Protein AF-A0A6J8AXS4-F1 (afdb_monomer_lite)

pLDDT: mean 81.3, std 21.72, range [30.16, 98.44]

Radius of gyration: 28.53 Å; chains: 1; bounding box: 89×70×52 Å

Sequence (349 aa):
MNTIVVETVKQLKNMARNAGLKRYSRMKEYQLLELIETKTEHTFERIPKPATKKEIMIEAKQQGLKGVSRLPKNQLLTKVSEKIKKNQESMIQVHEPIRSLKSVLTTWKITPDAEMDIQTFLEETMYDIDMKNAHPTLLSCYCHDNGIKCDGLDTYNENREKYMADWMTRNNETQDDVKAHFLAIINGRRVTLTPEDPEFYSGMRLIMNSIVNLRPDLYALAKKSKDNRGTDYNIDGTTVNYVMCSLENKALMIAFEYLTEQEIEVGSLVFDGLMIYKDNVSPERLSEILKGCSQKVKEVMGCNITITNKVMDEGYDLPLDALTQSVNVELLLRKGVYPYDYMDGFEKL

Organism: Mytilus coruscus (NCBI:txid42192)

Foldseek 3Di:
DPPPDPDDPVRLVVLCVVLVHPPCPPDDPVRSVVVNVVSVVVDDPDPPDPDDLVRLVVLCVVLVNPPCPPPDSVVSNVVSVVSVVVVVVVVVVVDDDDPDDPVVPPDDDDDPPDDAPPLVVCLVWKWWKFWVPQQLQLLVLVCVVVVQDQVLSVVCVVCVVVVLVVCCVVPVDDSVVSVVVLLVLLLPDDDDDDPPDGPNNVSSVSSLVVLCVVCVVLLVVLCVVQVLVVHPPRSSSSSSVVVSQVSLVVLAVQLVVQCVVVVWDWPADDRSITMTTCVVAPPVRVVVSQVSSQVSSCVPSVTRIGMDGDRSPPGDDDDVVVVVPDPPVVVVVVPPPDPPVPVVPVVSD

Secondary structure (DSSP, 8-state):
--------HHHHHHHHHHTT--S-TT--HHHHHHHHHHHHTT-----PPPPPHHHHHHHHHHTT--S-TTS-HHHHHHHHHHHHHHHHHHHHTTS------SSSTT-----TT----HHHHHHHHEEEEEEETHHHHHHHHHHHHTT---HHHHHHHHHHHHHHHHHHHHHT--HHHHHHHHHHHHTT------TTS-HHHHHHHHHHHHHHHH-HHHHHHHHHHHHHTT--TTHHHHHHHHHHHHHHHHHHHHHHHHHHHTTPPEEEEETTEEEEEGGG--HHHHHHHHHHHHHHHHHHHS--PEEEEEP--S-----GGGGGTT--HHHHHHT----GGG-TTGGG-

Structure (mmCIF, N/CA/C/O backbone):
data_AF-A0A6J8AXS4-F1
#
_entry.id   AF-A0A6J8AXS4-F1
#
loop_
_atom_site.group_PDB
_atom_site.id
_atom_site.type_symbol
_atom_site.label_atom_id
_atom_site.label_alt_id
_atom_site.label_comp_id
_atom_site.label_asym_id
_atom_site.label_entity_id
_atom_site.label_seq_id
_atom_site.pdbx_PDB_ins_code
_atom_site.Cartn_x
_atom_site.Cartn_y
_atom_site.Cartn_z
_atom_site.occupancy
_atom_site.B_iso_or_equiv
_atom_site.auth_seq_id
_atom_site.auth_comp_id
_atom_site.auth_asym_id
_atom_site.auth_atom_id
_atom_site.pdbx_PDB_model_num
ATOM 1 N N . MET A 1 1 ? -15.044 -28.183 4.401 1.00 34.25 1 MET A N 1
ATOM 2 C CA . MET A 1 1 ? -15.137 -28.336 2.933 1.00 34.25 1 MET A CA 1
ATOM 3 C C . MET A 1 1 ? -16.609 -28.313 2.564 1.00 34.25 1 MET A C 1
ATOM 5 O O . MET A 1 1 ? -17.305 -29.266 2.890 1.00 34.25 1 MET A O 1
ATOM 9 N N . ASN A 1 2 ? -17.101 -27.211 1.992 1.00 34.28 2 ASN A N 1
ATOM 10 C CA . ASN A 1 2 ? -18.468 -27.162 1.475 1.00 34.28 2 ASN A CA 1
ATOM 11 C C . ASN A 1 2 ? -18.542 -28.062 0.243 1.00 34.28 2 ASN A C 1
ATOM 13 O O . ASN A 1 2 ? -17.809 -27.865 -0.724 1.00 34.28 2 ASN A O 1
ATOM 17 N N . THR A 1 3 ? -19.387 -29.082 0.313 1.00 30.16 3 THR A N 1
ATOM 18 C CA . THR A 1 3 ? -19.657 -30.002 -0.786 1.00 30.16 3 THR A CA 1
ATOM 19 C C . THR A 1 3 ? -20.237 -29.205 -1.952 1.00 30.16 3 THR A C 1
ATOM 21 O O . THR A 1 3 ? -21.331 -28.655 -1.836 1.00 30.16 3 THR A O 1
ATOM 24 N N . ILE A 1 4 ? -19.502 -29.118 -3.062 1.00 37.47 4 ILE A N 1
ATOM 25 C CA . ILE A 1 4 ? -19.991 -28.502 -4.297 1.00 37.47 4 ILE A CA 1
ATOM 26 C C . ILE A 1 4 ? -21.120 -29.395 -4.813 1.00 37.47 4 ILE A C 1
ATOM 28 O O . ILE A 1 4 ? -20.887 -30.499 -5.307 1.00 37.47 4 ILE A O 1
ATOM 32 N N . VAL A 1 5 ? -22.360 -28.948 -4.635 1.00 62.38 5 VAL A N 1
ATOM 33 C CA . VAL A 1 5 ? -23.518 -29.600 -5.241 1.00 62.38 5 VAL A CA 1
ATOM 34 C C . VAL A 1 5 ? -23.442 -29.298 -6.732 1.00 62.38 5 VAL A C 1
ATOM 36 O O . VAL A 1 5 ? -23.620 -28.156 -7.139 1.00 62.38 5 VAL A O 1
ATOM 39 N N . VAL A 1 6 ? -23.134 -30.310 -7.544 1.00 61.03 6 VAL A N 1
ATOM 40 C CA . VAL A 1 6 ? -23.123 -30.169 -9.004 1.00 61.03 6 VAL A CA 1
ATOM 41 C C . VAL A 1 6 ? -24.554 -29.898 -9.464 1.00 61.03 6 VAL A C 1
ATOM 43 O O . VAL A 1 6 ? -25.430 -30.762 -9.368 1.00 61.03 6 VAL A O 1
ATOM 46 N N . GLU A 1 7 ? -24.810 -28.679 -9.924 1.00 84.31 7 GLU A N 1
ATOM 47 C CA . GLU A 1 7 ? -26.115 -28.281 -10.432 1.00 84.31 7 GLU A CA 1
ATOM 48 C C . GLU A 1 7 ? -26.320 -28.836 -11.843 1.00 84.31 7 GLU A C 1
ATOM 50 O O . GLU A 1 7 ? -25.511 -28.654 -12.747 1.00 84.31 7 GLU A O 1
ATOM 55 N N . THR A 1 8 ? -27.447 -29.504 -12.072 1.00 93.31 8 THR A N 1
ATOM 56 C CA . THR A 1 8 ? -27.805 -29.983 -13.410 1.00 93.31 8 THR A CA 1
ATOM 57 C C . THR A 1 8 ? -28.030 -28.809 -14.370 1.00 93.31 8 THR A C 1
ATOM 59 O O . THR A 1 8 ? -28.550 -27.759 -13.990 1.00 93.31 8 THR A O 1
ATOM 62 N N . VAL A 1 9 ? -27.801 -29.018 -15.672 1.00 90.62 9 VAL A N 1
ATOM 63 C CA . VAL A 1 9 ? -28.105 -28.030 -16.734 1.00 90.62 9 VAL A CA 1
ATOM 64 C C . VAL A 1 9 ? -29.536 -27.469 -16.641 1.00 90.62 9 VAL A C 1
ATOM 66 O O . VAL A 1 9 ? -29.796 -26.320 -17.001 1.00 90.62 9 VAL A O 1
ATOM 69 N N . LYS A 1 10 ? -30.495 -28.261 -16.144 1.00 94.25 10 LYS A N 1
ATOM 70 C CA . LYS A 1 10 ? -31.879 -27.818 -15.921 1.00 94.25 10 LYS A CA 1
ATOM 71 C C . LYS A 1 10 ? -31.984 -26.791 -14.785 1.00 94.25 10 LYS A C 1
ATOM 73 O O . LYS A 1 10 ? -32.738 -25.829 -14.927 1.00 94.25 10 LYS A O 1
ATOM 78 N N . GLN A 1 11 ? -31.249 -26.986 -13.690 1.00 93.62 11 GLN A N 1
ATOM 79 C CA . GLN A 1 11 ? -31.186 -26.045 -12.566 1.00 93.62 11 GLN A CA 1
ATOM 80 C C . GLN A 1 11 ? -30.531 -24.732 -12.998 1.00 93.62 11 GLN A C 1
ATOM 82 O O . GLN A 1 11 ? -31.143 -23.678 -12.829 1.00 93.62 11 GLN A O 1
ATOM 87 N N . LEU A 1 12 ? -29.405 -24.805 -13.709 1.00 93.38 12 LEU A N 1
ATOM 88 C CA . LEU A 1 12 ? -28.719 -23.627 -14.245 1.00 93.38 12 LEU A CA 1
ATOM 89 C C . LEU A 1 12 ? -29.608 -22.815 -15.200 1.00 93.38 12 LEU A C 1
ATOM 91 O O . LEU A 1 12 ? -29.716 -21.595 -15.091 1.00 93.38 12 LEU A O 1
ATOM 95 N N . LYS A 1 13 ? -30.360 -23.470 -16.096 1.00 94.56 13 LYS A N 1
ATOM 96 C CA . LYS A 1 13 ? -31.322 -22.768 -16.971 1.00 94.56 13 LYS A CA 1
ATOM 97 C C . LYS A 1 13 ? -32.463 -22.102 -16.195 1.00 94.56 13 LYS A C 1
ATOM 99 O O . LYS A 1 13 ? -32.938 -21.045 -16.613 1.00 94.56 13 LYS A O 1
ATOM 104 N N . ASN A 1 14 ? -32.911 -22.691 -15.085 1.00 92.50 14 ASN A N 1
ATOM 105 C CA . ASN A 1 14 ? -33.911 -22.071 -14.213 1.00 92.50 14 ASN A CA 1
ATOM 106 C C . ASN A 1 14 ? -33.339 -20.856 -13.475 1.00 92.50 14 ASN A C 1
ATOM 108 O O . ASN A 1 14 ? -34.017 -19.835 -13.390 1.00 92.50 14 ASN A O 1
ATOM 112 N N . MET A 1 15 ? -32.095 -20.929 -13.002 1.00 91.50 15 MET A N 1
ATOM 113 C CA . MET A 1 15 ? -31.406 -19.793 -12.385 1.00 91.50 15 MET A CA 1
ATOM 114 C C . MET A 1 15 ? -31.229 -18.650 -13.383 1.00 91.50 15 MET A C 1
ATOM 116 O O . MET A 1 15 ? -31.638 -17.526 -13.099 1.00 91.50 15 MET A O 1
ATOM 120 N N . ALA A 1 16 ? -30.774 -18.950 -14.603 1.00 91.00 16 ALA A N 1
ATOM 121 C CA . ALA A 1 16 ? -30.667 -17.967 -15.675 1.00 91.00 16 ALA A CA 1
ATOM 122 C C . ALA A 1 16 ? -32.021 -17.323 -16.027 1.00 91.00 16 ALA A C 1
ATOM 124 O O . ALA A 1 16 ? -32.109 -16.113 -16.250 1.00 91.00 16 ALA A O 1
ATOM 125 N N . ARG A 1 17 ? -33.108 -18.110 -16.031 1.00 93.94 17 ARG A N 1
ATOM 126 C CA . ARG A 1 17 ? -34.475 -17.594 -16.204 1.00 93.94 17 ARG A CA 1
ATOM 127 C C . ARG A 1 17 ? -34.872 -16.637 -15.082 1.00 93.94 17 ARG A C 1
ATOM 129 O O . ARG A 1 17 ? -35.397 -15.564 -15.371 1.00 93.94 17 ARG A O 1
ATOM 136 N N . ASN A 1 18 ? -34.635 -17.022 -13.831 1.00 87.44 18 ASN A N 1
ATOM 137 C CA . ASN A 1 18 ? -34.993 -16.233 -12.653 1.00 87.44 18 ASN A CA 1
ATOM 138 C C . ASN A 1 18 ? -34.177 -14.934 -12.563 1.00 87.44 18 ASN A C 1
ATOM 140 O O . ASN A 1 18 ? -34.707 -13.913 -12.131 1.00 87.44 18 ASN A O 1
ATOM 144 N N . ALA A 1 19 ? -32.936 -14.950 -13.054 1.00 85.81 19 ALA A N 1
ATOM 145 C CA . ALA A 1 19 ? -32.074 -13.778 -13.205 1.00 85.81 19 ALA A CA 1
ATOM 146 C C . ALA A 1 19 ? -32.431 -12.893 -14.424 1.00 85.81 19 ALA A C 1
ATOM 148 O O . ALA A 1 19 ? -31.749 -11.908 -14.709 1.00 85.81 19 ALA A O 1
ATOM 149 N N . GLY A 1 20 ? -33.490 -13.223 -15.177 1.00 90.38 20 GLY A N 1
ATOM 150 C CA . GLY A 1 20 ? -33.945 -12.432 -16.324 1.00 90.38 20 GLY A CA 1
ATOM 151 C C . GLY A 1 20 ? -32.997 -12.464 -17.528 1.00 90.38 20 GLY A C 1
ATOM 152 O O . GLY A 1 20 ? -33.053 -11.576 -18.383 1.00 90.38 20 GLY A O 1
ATOM 153 N N . LEU A 1 21 ? -32.120 -13.468 -17.613 1.00 88.25 21 LEU A N 1
ATOM 154 C CA . LEU A 1 21 ? -31.193 -13.628 -18.730 1.00 88.25 21 LEU A CA 1
ATOM 155 C C . LEU A 1 21 ? -31.957 -14.003 -20.009 1.00 88.25 21 LEU A C 1
ATOM 157 O O . LEU A 1 21 ? -33.081 -14.503 -19.975 1.00 88.25 21 LEU A O 1
ATOM 161 N N . LYS A 1 22 ? -31.369 -13.744 -21.177 1.00 92.50 22 LYS A N 1
ATOM 162 C CA . LYS A 1 22 ? -31.936 -14.117 -22.486 1.00 92.50 22 LYS A CA 1
ATOM 163 C C . LYS A 1 22 ? -30.906 -14.934 -23.264 1.00 92.50 22 LYS A C 1
ATOM 165 O O . LYS A 1 22 ? -29.723 -14.884 -22.963 1.00 92.50 22 LYS A O 1
ATOM 170 N N . ARG A 1 23 ? -31.359 -15.682 -24.278 1.00 92.25 23 ARG A N 1
ATOM 171 C CA . ARG A 1 23 ? -30.510 -16.470 -25.204 1.00 92.25 23 ARG A CA 1
ATOM 172 C C . ARG A 1 23 ? -29.701 -17.628 -24.576 1.00 92.25 23 ARG A C 1
ATOM 174 O O . ARG A 1 23 ? -28.828 -18.174 -25.235 1.00 92.25 23 ARG A O 1
ATOM 181 N N . TYR A 1 24 ? -30.058 -18.093 -23.377 1.00 93.12 24 TYR A N 1
ATOM 182 C CA . TYR A 1 24 ? -29.369 -19.194 -22.679 1.00 93.12 24 TYR A CA 1
ATOM 183 C C . TYR A 1 24 ? -29.874 -20.611 -23.033 1.00 93.12 24 TYR A C 1
ATOM 185 O O . TYR A 1 24 ? -29.356 -21.617 -22.551 1.00 93.12 24 TYR A O 1
ATOM 193 N N . SER A 1 25 ? -30.909 -20.740 -23.871 1.00 92.38 25 SER A N 1
ATOM 194 C CA . SER A 1 25 ? -31.591 -22.025 -24.115 1.00 92.38 25 SER A CA 1
ATOM 195 C C . SER A 1 25 ? -30.705 -23.090 -24.774 1.00 92.38 25 SER A C 1
ATOM 197 O O . SER A 1 25 ? -30.908 -24.281 -24.519 1.00 92.38 25 SER A O 1
ATOM 199 N N . ARG A 1 26 ? -29.719 -22.664 -25.576 1.00 93.94 26 ARG A N 1
ATOM 200 C CA . ARG A 1 26 ? -28.771 -23.522 -26.313 1.00 93.94 26 ARG A CA 1
ATOM 201 C C . ARG A 1 26 ? -27.372 -23.593 -25.686 1.00 93.94 26 ARG A C 1
ATOM 203 O O . ARG A 1 26 ? -26.501 -24.237 -26.259 1.00 93.94 26 ARG A O 1
ATOM 210 N N . MET A 1 27 ? -27.154 -22.935 -24.549 1.00 93.69 27 MET A N 1
ATOM 211 C CA . MET A 1 27 ? -25.846 -22.900 -23.894 1.00 93.69 27 MET A CA 1
ATOM 212 C C . MET A 1 27 ? -25.525 -24.231 -23.208 1.00 93.69 27 MET A C 1
ATOM 214 O O . MET A 1 27 ? -26.423 -24.912 -22.695 1.00 93.69 27 MET A O 1
ATOM 218 N N . LYS A 1 28 ? -24.238 -24.592 -23.235 1.00 92.81 28 LYS A N 1
ATOM 219 C CA . LYS A 1 28 ? -23.667 -25.715 -22.480 1.00 92.81 28 LYS A CA 1
ATOM 220 C C . LYS A 1 28 ? -23.527 -25.334 -20.999 1.00 92.81 28 LYS A C 1
ATOM 222 O O . LYS A 1 28 ? -23.626 -24.164 -20.651 1.00 92.81 28 LYS A O 1
ATOM 227 N N . GLU A 1 29 ? -23.302 -26.324 -20.140 1.00 94.00 29 GLU A N 1
ATOM 228 C CA . GLU A 1 29 ? -23.241 -26.163 -18.678 1.00 94.00 29 GLU A CA 1
ATOM 229 C C . GLU A 1 29 ? -22.264 -25.070 -18.222 1.00 94.00 29 GLU A C 1
ATOM 231 O O . GLU A 1 29 ? -22.679 -24.122 -17.565 1.00 94.00 29 GLU A O 1
ATOM 236 N N . TYR A 1 30 ? -21.006 -25.134 -18.670 1.00 90.44 30 TYR A N 1
ATOM 237 C CA . TYR A 1 30 ? -19.982 -24.150 -18.300 1.00 90.44 30 TYR A CA 1
ATOM 238 C C . TYR A 1 30 ? -20.332 -22.721 -18.749 1.00 90.44 30 TYR A C 1
ATOM 240 O O . TYR A 1 30 ? -20.086 -21.768 -18.025 1.00 90.44 30 TYR A O 1
ATOM 248 N N . GLN A 1 31 ? -20.982 -22.572 -19.909 1.00 92.38 31 GLN A N 1
ATOM 249 C CA . GLN A 1 31 ? -21.414 -21.267 -20.425 1.00 92.38 31 GLN A CA 1
ATOM 250 C C . GLN A 1 31 ? -22.576 -20.691 -19.611 1.00 92.38 31 GLN A C 1
ATOM 252 O O . GLN A 1 31 ? -22.748 -19.480 -19.552 1.00 92.38 31 GLN A O 1
ATOM 257 N N . LEU A 1 32 ? -23.414 -21.554 -19.026 1.00 92.19 32 LEU A N 1
ATOM 258 C CA . LEU A 1 32 ? -24.488 -21.127 -18.132 1.00 92.19 32 LEU A CA 1
ATOM 259 C C . LEU A 1 32 ? -23.932 -20.669 -16.786 1.00 92.19 32 LEU A C 1
ATOM 261 O O . LEU A 1 32 ? -24.409 -19.658 -16.287 1.00 92.19 32 LEU A O 1
ATOM 265 N N . LEU A 1 33 ? -22.949 -21.386 -16.234 1.00 90.38 33 LEU A N 1
ATOM 266 C CA . LEU A 1 33 ? -22.265 -21.004 -14.995 1.00 90.38 33 LEU A CA 1
ATOM 267 C C . LEU A 1 33 ? -21.588 -19.642 -15.147 1.00 90.38 33 LEU A C 1
ATOM 269 O O . LEU A 1 33 ? -21.937 -18.716 -14.425 1.00 90.38 33 LEU A O 1
ATOM 273 N N . GLU A 1 34 ? -20.764 -19.483 -16.183 1.00 91.06 34 GLU A N 1
ATOM 274 C CA . GLU A 1 34 ? -20.073 -18.226 -16.483 1.00 91.06 34 GLU A CA 1
ATOM 275 C C . GLU A 1 34 ? -21.059 -17.063 -16.683 1.00 91.06 34 GLU A C 1
ATOM 277 O O . GLU A 1 34 ? -20.869 -15.975 -16.143 1.00 91.06 34 GLU A O 1
ATOM 282 N N . LEU A 1 35 ? -22.162 -17.289 -17.411 1.00 89.75 35 LEU A N 1
ATOM 283 C CA . LEU A 1 35 ? -23.193 -16.271 -17.636 1.00 89.75 35 LEU A CA 1
ATOM 284 C C . LEU A 1 35 ? -23.954 -15.898 -16.352 1.00 89.75 35 LEU A C 1
ATOM 286 O O . LEU A 1 35 ? -24.422 -14.767 -16.230 1.00 89.75 35 LEU A O 1
ATOM 290 N N . ILE A 1 36 ? -24.149 -16.846 -15.433 1.00 89.94 36 ILE A N 1
ATOM 291 C CA . ILE A 1 36 ? -24.808 -16.592 -14.149 1.00 89.94 36 ILE A CA 1
ATOM 292 C C . ILE A 1 36 ? -23.857 -15.817 -13.238 1.00 89.94 36 ILE A C 1
ATOM 294 O O . ILE A 1 36 ? -24.262 -14.761 -12.758 1.00 89.94 36 ILE A O 1
ATOM 298 N N . GLU A 1 37 ? -22.613 -16.280 -13.087 1.00 86.19 37 GLU A N 1
ATOM 299 C CA . GLU A 1 37 ? -21.567 -15.686 -12.240 1.00 86.19 37 GLU A CA 1
ATOM 300 C C . GLU A 1 37 ? -21.288 -14.226 -12.624 1.00 86.19 37 GLU A C 1
ATOM 302 O O . GLU A 1 37 ? -21.463 -13.323 -11.801 1.00 86.19 37 GLU A O 1
ATOM 307 N N . THR A 1 38 ? -21.016 -13.969 -13.909 1.00 82.44 38 THR A N 1
ATOM 308 C CA . THR A 1 38 ? -20.734 -12.615 -14.430 1.00 82.44 38 THR A CA 1
ATOM 309 C C . THR A 1 38 ? -21.892 -11.631 -14.256 1.00 82.44 38 THR A C 1
ATOM 311 O O . THR A 1 38 ? -21.688 -10.422 -14.162 1.00 82.44 38 THR A O 1
ATOM 314 N N . LYS A 1 39 ? -23.138 -12.113 -14.206 1.00 74.31 39 LYS A N 1
ATOM 315 C CA . LYS A 1 39 ? -24.315 -11.264 -13.972 1.00 74.31 39 LYS A CA 1
ATOM 316 C C . LYS A 1 39 ? -24.615 -11.075 -12.492 1.00 74.31 39 LYS A C 1
ATOM 318 O O . LYS A 1 39 ? -25.093 -10.001 -12.122 1.00 74.31 39 LYS A O 1
ATOM 323 N N . THR A 1 40 ? -24.360 -12.082 -11.659 1.00 64.75 40 THR A N 1
ATOM 324 C CA . THR A 1 40 ? -24.514 -11.971 -10.204 1.00 64.75 40 THR A CA 1
ATOM 325 C C . THR A 1 40 ? -23.503 -11.009 -9.588 1.00 64.75 40 THR A C 1
ATOM 327 O O . THR A 1 40 ? -23.869 -10.299 -8.659 1.00 64.75 40 THR A O 1
ATOM 330 N N . GLU A 1 41 ? -22.303 -10.883 -10.161 1.00 52.97 41 GLU A N 1
ATOM 331 C CA . GLU A 1 41 ? -21.293 -9.900 -9.732 1.00 52.97 41 GLU A CA 1
ATOM 332 C C . GLU A 1 41 ? -21.614 -8.455 -10.157 1.00 52.97 41 GLU A C 1
ATOM 334 O O . GLU A 1 41 ? -21.036 -7.507 -9.632 1.00 52.97 41 GLU A O 1
ATOM 339 N N . HIS A 1 42 ? -22.559 -8.251 -11.082 1.00 48.53 42 HIS A N 1
ATOM 340 C CA . HIS A 1 42 ? -22.902 -6.927 -11.626 1.00 48.53 42 HIS A CA 1
ATOM 341 C C . HIS A 1 42 ? -24.357 -6.500 -11.390 1.00 48.53 42 HIS A C 1
ATOM 343 O O . HIS A 1 42 ? -24.817 -5.524 -11.980 1.00 48.53 42 HIS A O 1
ATOM 349 N N . THR A 1 43 ? -25.114 -7.184 -10.523 1.00 38.84 43 THR A N 1
ATOM 350 C CA . THR A 1 43 ? -26.464 -6.723 -10.153 1.00 38.84 43 THR A CA 1
ATOM 351 C C . THR A 1 43 ? -26.849 -7.028 -8.706 1.00 38.84 43 THR A C 1
ATOM 353 O O . THR A 1 43 ? -27.441 -8.065 -8.426 1.00 38.84 43 THR A O 1
ATOM 356 N N . PHE A 1 44 ? -26.662 -6.052 -7.811 1.00 36.72 44 PHE A N 1
ATOM 357 C CA . PHE A 1 44 ? -27.545 -5.872 -6.651 1.00 36.72 44 PHE A CA 1
ATOM 358 C C . PHE A 1 44 ? -27.785 -4.402 -6.262 1.00 36.72 44 PHE A C 1
ATOM 360 O O . PHE A 1 44 ? -27.949 -4.089 -5.094 1.00 36.72 44 PHE A O 1
ATOM 367 N N . GLU A 1 45 ? -28.004 -3.521 -7.238 1.00 36.72 45 GLU A N 1
ATOM 368 C CA . GLU A 1 45 ? -29.029 -2.488 -7.054 1.00 36.72 45 GLU A CA 1
ATOM 369 C C . GLU A 1 45 ? -30.290 -2.938 -7.783 1.00 36.72 45 GLU A C 1
ATOM 371 O O . GLU A 1 45 ? -30.501 -2.736 -8.981 1.00 36.72 45 GLU A O 1
ATOM 376 N N . ARG A 1 46 ? -31.157 -3.638 -7.046 1.00 37.53 46 ARG A N 1
ATOM 377 C CA . ARG A 1 46 ? -32.535 -3.805 -7.496 1.00 37.53 46 ARG A CA 1
ATOM 378 C C . ARG A 1 46 ? -33.148 -2.414 -7.513 1.00 37.53 46 ARG A C 1
ATOM 380 O O . ARG A 1 46 ? -33.413 -1.882 -6.441 1.00 37.53 46 ARG A O 1
ATOM 387 N N . ILE A 1 47 ? -33.468 -1.886 -8.696 1.00 37.66 47 ILE A N 1
ATOM 388 C CA . ILE A 1 47 ? -34.461 -0.812 -8.815 1.00 37.66 47 ILE A CA 1
ATOM 389 C C . ILE A 1 47 ? -35.679 -1.290 -8.010 1.00 37.66 47 ILE A C 1
ATOM 391 O O . ILE A 1 47 ? -36.261 -2.329 -8.367 1.00 37.66 47 ILE A O 1
ATOM 395 N N . PRO A 1 48 ? -36.025 -0.637 -6.884 1.00 45.47 48 PRO A N 1
ATOM 396 C CA . PRO A 1 48 ? -37.065 -1.140 -6.011 1.00 45.47 48 PRO A CA 1
ATOM 397 C C . PRO A 1 48 ? -38.349 -1.221 -6.824 1.00 45.47 48 PRO A C 1
ATOM 399 O O . PRO A 1 48 ? -38.777 -0.252 -7.458 1.00 45.47 48 PRO A O 1
ATOM 402 N N . LYS A 1 49 ? -38.948 -2.416 -6.862 1.00 62.09 49 LYS A N 1
ATOM 403 C CA . LYS A 1 49 ? -40.228 -2.596 -7.544 1.00 62.09 49 LYS A CA 1
ATOM 404 C C . LYS A 1 49 ? -41.210 -1.589 -6.938 1.00 62.09 49 LYS A C 1
ATOM 406 O O . LYS A 1 49 ? -41.304 -1.521 -5.712 1.00 62.09 49 LYS A O 1
ATOM 411 N N . PRO A 1 50 ? -41.944 -0.818 -7.756 1.00 71.56 50 PRO A N 1
ATOM 412 C CA . PRO A 1 50 ? -42.847 0.197 -7.237 1.00 71.56 50 PRO A CA 1
ATOM 413 C C . PRO A 1 50 ? -43.875 -0.458 -6.314 1.00 71.56 50 PRO A C 1
ATOM 415 O O . PRO A 1 50 ? -44.625 -1.336 -6.753 1.00 71.56 50 PRO A O 1
ATOM 418 N N . ALA A 1 51 ? -43.912 -0.012 -5.054 1.00 82.94 51 ALA A N 1
ATOM 419 C CA . ALA A 1 51 ? -44.726 -0.599 -3.993 1.00 82.94 51 ALA A CA 1
ATOM 420 C C . ALA A 1 51 ? -46.168 -0.840 -4.454 1.00 82.94 51 ALA A C 1
ATOM 422 O O . ALA A 1 51 ? -46.792 -0.002 -5.113 1.00 82.94 51 ALA A O 1
ATOM 423 N N . THR A 1 52 ? -46.718 -2.005 -4.147 1.00 91.25 52 THR A N 1
ATOM 424 C CA . THR A 1 52 ? -48.099 -2.369 -4.452 1.00 91.25 52 THR A CA 1
ATOM 425 C C . THR A 1 52 ? -49.072 -1.550 -3.602 1.00 91.25 52 THR A C 1
ATOM 427 O O . THR A 1 52 ? -48.753 -1.085 -2.510 1.00 91.25 52 THR A O 1
ATOM 430 N N . LYS A 1 53 ? -50.321 -1.394 -4.065 1.00 91.12 53 LYS A N 1
ATOM 431 C CA . LYS A 1 53 ? -51.358 -0.682 -3.291 1.00 91.12 53 LYS A CA 1
ATOM 432 C C . LYS A 1 53 ? -51.573 -1.305 -1.900 1.00 91.12 53 LYS A C 1
ATOM 434 O O . LYS A 1 53 ? -51.898 -0.588 -0.962 1.00 91.12 53 LYS A O 1
ATOM 439 N N . LYS A 1 54 ? -51.381 -2.623 -1.763 1.00 92.12 54 LYS A N 1
ATOM 440 C CA . LYS A 1 54 ? -51.510 -3.346 -0.491 1.00 92.12 54 LYS A CA 1
ATOM 441 C C . LYS A 1 54 ? -50.408 -2.957 0.497 1.00 92.12 54 LYS A C 1
ATOM 443 O O . LYS A 1 54 ? -50.727 -2.693 1.649 1.00 92.12 54 LYS A O 1
ATOM 448 N N . GLU A 1 55 ? -49.162 -2.865 0.042 1.00 91.31 55 GLU A N 1
ATOM 449 C CA . GLU A 1 55 ? -48.022 -2.437 0.867 1.00 91.31 55 GLU A CA 1
ATOM 450 C C . GLU A 1 55 ? -48.192 -0.987 1.333 1.00 91.31 55 GLU A C 1
ATOM 452 O O . GLU A 1 55 ? -48.087 -0.706 2.522 1.00 91.31 55 GLU A O 1
ATOM 457 N N . ILE A 1 56 ? -48.607 -0.090 0.433 1.00 92.88 56 ILE A N 1
ATOM 458 C CA . ILE A 1 56 ? -48.862 1.317 0.780 1.00 92.88 56 ILE A CA 1
ATOM 459 C C . ILE A 1 56 ? -50.022 1.437 1.792 1.00 92.88 56 ILE A C 1
ATOM 461 O O . ILE A 1 56 ? -50.003 2.303 2.660 1.00 92.88 56 ILE A O 1
ATOM 465 N N . MET A 1 57 ? -51.037 0.563 1.728 1.00 92.50 57 MET A N 1
ATOM 466 C CA . MET A 1 57 ? -52.117 0.539 2.730 1.00 92.50 57 MET A CA 1
ATOM 467 C C . MET A 1 57 ? -51.654 0.053 4.108 1.00 92.50 57 MET A C 1
ATOM 469 O O . MET A 1 57 ? -52.194 0.517 5.113 1.00 92.50 57 MET A O 1
ATOM 473 N N . ILE A 1 58 ? -50.704 -0.886 4.164 1.00 92.81 58 ILE A N 1
ATOM 474 C CA . ILE A 1 58 ? -50.122 -1.361 5.427 1.00 92.81 58 ILE A CA 1
ATOM 475 C C . ILE A 1 58 ? -49.360 -0.213 6.089 1.00 92.81 58 ILE A C 1
ATOM 477 O O . ILE A 1 58 ? -49.650 0.109 7.241 1.00 92.81 58 ILE A O 1
ATOM 481 N N . GLU A 1 59 ? -48.510 0.469 5.322 1.00 93.12 59 GLU A N 1
ATOM 482 C CA . GLU A 1 59 ? -47.773 1.650 5.780 1.00 93.12 59 GLU A CA 1
ATOM 483 C C . GLU A 1 59 ? -48.734 2.758 6.236 1.00 93.12 59 GLU A C 1
ATOM 485 O O . GLU A 1 59 ? -48.618 3.297 7.333 1.00 93.12 59 GLU A O 1
ATOM 490 N N . ALA A 1 60 ? -49.787 3.040 5.460 1.00 94.31 60 ALA A N 1
ATOM 491 C CA . ALA A 1 60 ? -50.787 4.034 5.841 1.00 94.31 60 ALA A CA 1
ATOM 492 C C . ALA A 1 60 ? -51.457 3.720 7.190 1.00 94.31 60 ALA A C 1
ATOM 494 O O . ALA A 1 60 ? -51.729 4.631 7.976 1.00 94.31 60 ALA A O 1
ATOM 495 N N . LYS A 1 61 ? -51.711 2.436 7.478 1.00 93.44 61 LYS A N 1
ATOM 496 C CA . LYS A 1 61 ? -52.276 1.996 8.759 1.00 93.44 61 LYS A CA 1
ATOM 497 C C . LYS A 1 61 ? -51.269 2.158 9.901 1.00 93.44 61 LYS A C 1
ATOM 499 O O . LYS A 1 61 ? -51.677 2.585 10.979 1.00 93.44 61 LYS A O 1
ATOM 504 N N . GLN A 1 62 ? -49.990 1.863 9.665 1.00 92.38 62 GLN A N 1
ATOM 505 C CA . GLN A 1 62 ? -48.905 2.072 10.634 1.00 92.38 62 GLN A CA 1
ATOM 506 C C . GLN A 1 62 ? -48.733 3.559 10.976 1.00 92.38 62 GLN A C 1
ATOM 508 O O . GLN A 1 62 ? -48.608 3.904 12.145 1.00 92.38 62 GLN A O 1
ATOM 513 N N . GLN A 1 63 ? -48.881 4.449 9.990 1.00 91.62 63 GLN A N 1
ATOM 514 C CA . GLN A 1 63 ? -48.863 5.908 10.178 1.00 91.62 63 GLN A CA 1
ATOM 515 C C . GLN A 1 63 ? -50.181 6.485 10.752 1.00 91.62 63 GLN A C 1
ATOM 517 O O . GLN A 1 63 ? -50.354 7.707 10.845 1.00 91.62 63 GLN A O 1
ATOM 522 N N . GLY A 1 64 ? -51.145 5.627 11.118 1.00 93.06 64 GLY A N 1
ATOM 523 C CA . GLY A 1 64 ? -52.405 6.011 11.762 1.00 93.06 64 GLY A CA 1
ATOM 524 C C . GLY A 1 64 ? -53.447 6.663 10.841 1.00 93.06 64 GLY A C 1
ATOM 525 O O . GLY A 1 64 ? -54.387 7.297 11.329 1.00 93.06 64 GLY A O 1
ATOM 526 N N . LEU A 1 65 ? -53.317 6.535 9.515 1.00 92.12 65 LEU A N 1
ATOM 527 C CA . LEU A 1 65 ? -54.267 7.111 8.560 1.00 92.12 65 LEU A CA 1
ATOM 528 C C . LEU A 1 65 ? -55.570 6.293 8.513 1.00 92.12 65 LEU A C 1
ATOM 530 O O . LEU A 1 65 ? -55.591 5.123 8.131 1.00 92.12 65 LEU A O 1
ATOM 534 N N . LYS A 1 66 ? -56.695 6.929 8.862 1.00 94.00 66 LYS A N 1
ATOM 535 C CA . LYS A 1 66 ? -58.043 6.337 8.784 1.00 94.00 66 LYS A CA 1
ATOM 536 C C . LYS A 1 66 ? -58.730 6.706 7.462 1.00 94.00 66 LYS A C 1
ATOM 538 O O . LYS A 1 66 ? -58.496 7.773 6.905 1.00 94.00 66 LYS A O 1
ATOM 543 N N . GLY A 1 67 ? -59.595 5.822 6.956 1.00 92.31 67 GLY A N 1
ATOM 544 C CA . GLY A 1 67 ? -60.449 6.099 5.786 1.00 92.31 67 GLY A CA 1
ATOM 545 C C . GLY A 1 67 ? -59.758 6.057 4.415 1.00 92.31 67 GLY A C 1
ATOM 546 O O . GLY A 1 67 ? -60.341 6.483 3.423 1.00 92.31 67 GLY A O 1
ATOM 547 N N . VAL A 1 68 ? -58.534 5.534 4.325 1.00 92.00 68 VAL A N 1
ATOM 548 C CA . VAL A 1 68 ? -57.725 5.575 3.091 1.00 92.00 68 VAL A CA 1
ATOM 549 C C . VAL A 1 68 ? -57.926 4.384 2.140 1.00 92.00 68 VAL A C 1
ATOM 551 O O . VAL A 1 68 ? -57.408 4.390 1.026 1.00 92.00 68 VAL A O 1
ATOM 554 N N . SER A 1 69 ? -58.716 3.377 2.529 1.00 89.00 69 SER A N 1
ATOM 555 C CA . SER A 1 69 ? -58.915 2.134 1.757 1.00 89.00 69 SER A CA 1
ATOM 556 C C . SER A 1 69 ? -59.562 2.346 0.384 1.00 89.00 69 SER A C 1
ATOM 558 O O . SER A 1 69 ? -59.322 1.574 -0.547 1.00 89.00 69 SER A O 1
ATOM 560 N N . ARG A 1 70 ? -60.358 3.413 0.236 1.00 91.81 70 ARG A N 1
ATOM 561 C CA . ARG A 1 70 ? -61.046 3.765 -1.017 1.00 91.81 70 ARG A CA 1
ATOM 562 C C . ARG A 1 70 ? 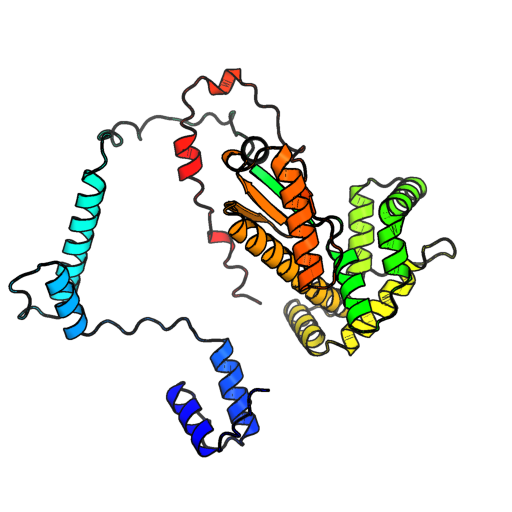-60.208 4.642 -1.952 1.00 91.81 70 ARG A C 1
ATOM 564 O O . ARG A 1 70 ? -60.634 4.887 -3.075 1.00 91.81 70 ARG A O 1
ATOM 571 N N . LEU A 1 71 ? -59.024 5.094 -1.532 1.00 92.62 71 LEU A N 1
ATOM 572 C CA . LEU A 1 71 ? -58.208 5.994 -2.346 1.00 92.62 71 LEU A CA 1
ATOM 573 C C . LEU A 1 71 ? -57.522 5.255 -3.513 1.00 92.62 71 LEU A C 1
ATOM 575 O O . LEU A 1 71 ? -57.100 4.099 -3.365 1.00 92.62 71 LEU A O 1
ATOM 579 N N . PRO A 1 72 ? -57.376 5.903 -4.684 1.00 92.44 72 PRO A N 1
ATOM 580 C CA . PRO A 1 72 ? -56.483 5.450 -5.748 1.00 92.44 72 PRO A CA 1
ATOM 581 C C . PRO A 1 72 ? -55.028 5.373 -5.265 1.00 92.44 72 PRO A C 1
ATOM 583 O O . PRO A 1 72 ? -54.623 6.130 -4.384 1.00 92.44 72 PRO A O 1
ATOM 586 N N . LYS A 1 73 ? -54.222 4.485 -5.867 1.00 91.19 73 LYS A N 1
ATOM 587 C CA . LYS A 1 73 ? -52.833 4.210 -5.445 1.00 91.19 73 LYS A CA 1
ATOM 588 C C . LYS A 1 73 ? -51.984 5.484 -5.317 1.00 91.19 73 LYS A C 1
ATOM 590 O O . LYS A 1 73 ? -51.306 5.647 -4.313 1.00 91.19 73 LYS A O 1
ATOM 595 N N . ASN A 1 74 ? -52.067 6.389 -6.291 1.00 88.06 74 ASN A N 1
ATOM 596 C CA . ASN A 1 74 ? -51.249 7.605 -6.309 1.00 88.06 74 ASN A CA 1
ATOM 597 C C . ASN A 1 74 ? -51.649 8.576 -5.189 1.00 88.06 74 ASN A C 1
ATOM 599 O O . ASN A 1 74 ? -50.785 9.074 -4.483 1.00 88.06 74 ASN A O 1
ATOM 603 N N . GLN A 1 75 ? -52.953 8.766 -4.956 1.00 92.25 75 GLN A N 1
ATOM 604 C CA . GLN A 1 75 ? -53.445 9.615 -3.862 1.00 92.25 75 GLN A CA 1
ATOM 605 C C . GLN A 1 75 ? -53.113 9.028 -2.485 1.00 92.25 75 GLN A C 1
ATOM 607 O O . GLN A 1 75 ? -52.829 9.764 -1.544 1.00 92.25 75 GLN A O 1
ATOM 612 N N . LEU A 1 76 ? -53.149 7.697 -2.362 1.00 91.50 76 LEU A N 1
ATOM 613 C CA . LEU A 1 76 ? -52.737 7.000 -1.150 1.00 91.50 76 LEU A CA 1
ATOM 614 C C . LEU A 1 76 ? -51.241 7.214 -0.874 1.00 91.50 76 LEU A C 1
ATOM 616 O O . LEU A 1 76 ? -50.882 7.521 0.257 1.00 91.50 76 LEU A O 1
ATOM 620 N N . LEU A 1 77 ? -50.399 7.100 -1.907 1.00 90.25 77 LEU A N 1
ATOM 621 C CA . LEU A 1 77 ? -48.957 7.327 -1.809 1.00 90.25 77 LEU A CA 1
ATOM 622 C C . LEU A 1 77 ? -48.657 8.759 -1.344 1.00 90.25 77 LEU A C 1
ATOM 624 O O . LEU A 1 77 ? -47.944 8.937 -0.365 1.00 90.25 77 LEU A O 1
ATOM 628 N N . THR A 1 78 ? -49.290 9.761 -1.967 1.00 93.38 78 THR A N 1
ATOM 629 C CA . THR A 1 78 ? -49.153 11.173 -1.578 1.00 93.38 78 THR A CA 1
ATOM 630 C C . THR A 1 78 ? -49.517 11.392 -0.111 1.00 93.38 78 THR A C 1
ATOM 632 O O . THR A 1 78 ? -48.733 11.978 0.628 1.00 93.38 78 THR A O 1
ATOM 635 N N . LYS A 1 79 ? -50.655 10.854 0.352 1.00 92.44 79 LYS A N 1
ATOM 636 C CA . LYS A 1 79 ? -51.080 11.014 1.752 1.00 92.44 79 LYS A CA 1
ATOM 637 C C . LYS A 1 79 ? -50.147 10.339 2.756 1.00 92.44 79 LYS A C 1
ATOM 639 O O . LYS A 1 79 ? -49.972 10.857 3.856 1.00 92.44 79 LYS A O 1
ATOM 644 N N . VAL A 1 80 ? -49.575 9.186 2.408 1.00 91.62 80 VAL A N 1
ATOM 645 C CA . VAL A 1 80 ? -48.582 8.504 3.252 1.00 91.62 80 VAL A CA 1
ATOM 646 C C . VAL A 1 80 ? -47.299 9.330 3.323 1.00 91.62 80 VAL A C 1
ATOM 648 O O . VAL A 1 80 ? -46.828 9.603 4.424 1.00 91.62 80 VAL A O 1
ATOM 651 N N . SER A 1 81 ? -46.789 9.811 2.187 1.00 88.81 81 SER A N 1
ATOM 652 C CA . SER A 1 81 ? -45.597 10.667 2.136 1.00 88.81 81 SER A CA 1
ATOM 653 C C . SER A 1 81 ? -45.779 11.975 2.912 1.00 88.81 81 SER A C 1
ATOM 655 O O . SER A 1 81 ? -44.904 12.349 3.687 1.00 88.81 81 SER A O 1
ATOM 657 N N . GLU A 1 82 ? -46.929 12.642 2.779 1.00 92.25 82 GLU A N 1
ATOM 658 C CA . GLU A 1 82 ? -47.261 13.851 3.548 1.00 92.25 82 GLU A CA 1
ATOM 659 C C . GLU A 1 82 ? -47.308 13.581 5.056 1.00 92.25 82 GLU A C 1
ATOM 661 O O . GLU A 1 82 ? -46.836 14.392 5.852 1.00 92.25 82 GLU A O 1
ATOM 666 N N . LYS A 1 83 ? -47.865 12.435 5.466 1.00 90.62 83 LYS A N 1
ATOM 667 C CA . LYS A 1 83 ? -47.967 12.061 6.880 1.00 90.62 83 LYS A CA 1
ATOM 668 C C . LYS A 1 83 ? -46.603 11.729 7.482 1.00 90.62 83 LYS A C 1
ATOM 670 O O . LYS A 1 83 ? -46.329 12.185 8.588 1.00 90.62 83 LYS A O 1
ATOM 675 N N . ILE A 1 84 ? -45.759 10.995 6.754 1.00 85.44 84 ILE A N 1
ATOM 676 C CA . ILE A 1 84 ? -44.375 10.700 7.153 1.00 85.44 84 ILE A CA 1
ATOM 677 C C . ILE A 1 84 ? -43.593 12.004 7.297 1.00 85.44 84 ILE A C 1
ATOM 679 O O . ILE A 1 84 ? -43.000 12.239 8.346 1.00 85.44 84 ILE A O 1
ATOM 683 N N . LYS A 1 85 ? -43.680 12.892 6.300 1.00 84.38 85 LYS A N 1
ATOM 684 C CA . LYS A 1 85 ? -43.026 14.202 6.336 1.00 84.38 85 LYS A CA 1
ATOM 685 C C . LYS A 1 85 ? -43.485 15.031 7.539 1.00 84.38 85 LYS A C 1
ATOM 687 O O . LYS A 1 85 ? -42.654 15.540 8.278 1.00 84.38 85 LYS A O 1
ATOM 692 N N . LYS A 1 86 ? -44.794 15.084 7.808 1.00 86.81 86 LYS A N 1
ATOM 693 C CA . LYS A 1 86 ? -45.347 15.795 8.972 1.00 86.81 86 LYS A CA 1
ATOM 694 C C . LYS A 1 86 ? -44.899 15.190 10.309 1.00 86.81 86 LYS A C 1
ATOM 696 O O . LYS A 1 86 ? -44.658 15.930 11.256 1.00 86.81 86 LYS A O 1
ATOM 701 N N . ASN A 1 87 ? -44.798 13.862 10.400 1.00 77.94 87 ASN A N 1
ATOM 702 C CA . ASN A 1 87 ? -44.315 13.181 11.603 1.00 77.94 87 ASN A CA 1
ATOM 703 C C . ASN A 1 87 ? -42.816 13.464 11.832 1.00 77.94 87 ASN A C 1
ATOM 705 O O . ASN A 1 87 ? -42.426 13.768 12.958 1.00 77.94 87 ASN A O 1
ATOM 709 N N . GLN A 1 88 ? -42.003 13.453 10.770 1.00 71.50 88 GLN A N 1
ATOM 710 C CA . GLN A 1 88 ? -40.587 13.840 10.816 1.00 71.50 88 GLN A CA 1
ATOM 711 C C . GLN A 1 88 ? -40.419 15.310 11.229 1.00 71.50 88 GLN A C 1
ATOM 713 O O . GLN A 1 88 ? -39.666 15.601 12.151 1.00 71.50 88 GLN A O 1
ATOM 718 N N . GLU A 1 89 ? -41.192 16.227 10.640 1.00 71.38 89 GLU A N 1
ATOM 719 C CA . GLU A 1 89 ? -41.215 17.649 11.019 1.00 71.38 89 GLU A CA 1
ATOM 720 C C . GLU A 1 89 ? -41.636 17.854 12.487 1.00 71.38 89 GLU A C 1
ATOM 722 O O . GLU A 1 89 ? -41.093 18.721 13.167 1.00 71.38 89 GLU A O 1
ATOM 727 N N . SER A 1 90 ? -42.561 17.038 13.011 1.00 64.94 90 SER A N 1
ATOM 728 C CA . SER A 1 90 ? -42.963 17.104 14.423 1.00 64.94 90 SER A CA 1
ATOM 729 C C . SER A 1 90 ? -41.934 16.512 15.391 1.00 64.94 90 SER A C 1
ATOM 731 O O . SER A 1 90 ? -41.821 17.016 16.503 1.00 64.94 90 SER A O 1
ATOM 733 N N . MET A 1 91 ? -41.157 15.499 14.982 1.00 47.12 91 MET A N 1
ATOM 734 C CA . MET A 1 91 ? -40.019 15.001 15.773 1.00 47.12 91 MET A CA 1
ATOM 735 C C . MET A 1 91 ? -38.895 16.036 15.842 1.00 47.12 91 MET A C 1
ATOM 737 O O . MET A 1 91 ? -38.287 16.204 16.894 1.00 47.12 91 MET A O 1
ATOM 741 N N . ILE A 1 92 ? -38.670 16.771 14.751 1.00 43.88 92 ILE A N 1
ATOM 742 C CA . ILE A 1 92 ? -37.688 17.860 14.694 1.00 43.88 92 ILE A CA 1
ATOM 743 C C . ILE A 1 92 ? -38.098 19.028 15.616 1.00 43.88 92 ILE A C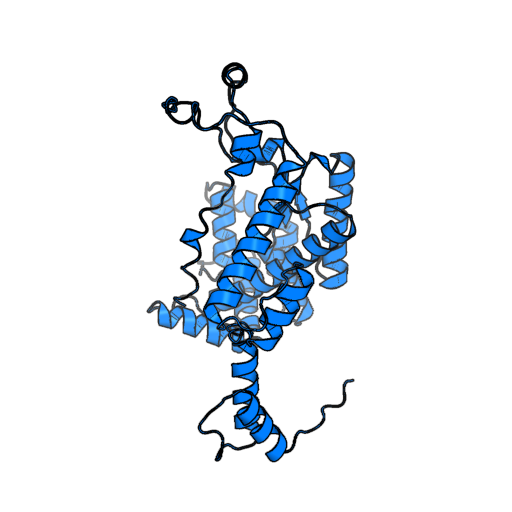 1
ATOM 745 O O . ILE A 1 92 ? -37.234 19.692 16.170 1.00 43.88 92 ILE A O 1
ATOM 749 N N . GLN A 1 93 ? -39.396 19.239 15.881 1.00 43.91 93 GLN A N 1
ATOM 750 C CA . GLN A 1 93 ? -39.876 20.280 16.809 1.00 43.91 93 GLN A CA 1
ATOM 751 C C . GLN A 1 93 ? -39.766 19.944 18.309 1.00 43.91 93 GLN A C 1
ATOM 753 O O . GLN A 1 93 ? -40.016 20.827 19.129 1.00 43.91 93 GLN A O 1
ATOM 758 N N . VAL A 1 94 ? -39.394 18.718 18.701 1.00 41.91 94 VAL A N 1
ATOM 759 C CA . VAL A 1 94 ? -39.165 18.373 20.125 1.00 41.91 94 VAL A CA 1
ATOM 760 C C . VAL A 1 94 ? -37.757 18.785 20.594 1.00 41.91 94 VAL A C 1
ATOM 762 O O . VAL A 1 94 ? -37.495 18.836 21.792 1.00 41.91 94 VAL A O 1
ATOM 765 N N . HIS A 1 95 ? -36.886 19.199 19.671 1.00 39.88 95 HIS A N 1
ATOM 766 C CA . HIS A 1 95 ? -35.643 19.904 19.974 1.00 39.88 95 HIS A CA 1
ATOM 767 C C . HIS A 1 95 ? -35.632 21.275 19.295 1.00 39.88 95 HIS A C 1
ATOM 769 O O . HIS A 1 95 ? -35.186 21.417 18.164 1.00 39.88 95 HIS A O 1
ATOM 775 N N . GLU A 1 96 ? -36.093 22.304 20.000 1.00 35.66 96 GLU A N 1
ATOM 776 C CA . GLU A 1 96 ? -35.753 23.691 19.673 1.00 35.66 96 GLU A CA 1
ATOM 777 C C . GLU A 1 96 ? -35.655 24.520 20.969 1.00 35.66 96 GLU A C 1
ATOM 779 O O . GLU A 1 96 ? -36.258 24.154 21.980 1.00 35.66 96 GLU A O 1
ATOM 784 N N . PRO A 1 97 ? -34.837 25.585 20.987 1.00 46.44 97 PRO A N 1
ATOM 785 C CA . PRO A 1 97 ? -34.893 26.687 20.028 1.00 46.44 97 PRO A CA 1
ATOM 786 C C . PRO A 1 97 ? -33.769 26.571 18.989 1.00 46.44 97 PRO A C 1
ATOM 788 O O . PRO A 1 97 ? -32.721 26.017 19.282 1.00 46.44 97 PRO A O 1
ATOM 791 N N . ILE A 1 98 ? -33.937 26.998 17.735 1.00 36.59 98 ILE A N 1
ATOM 792 C CA . ILE A 1 98 ? -33.864 28.401 17.313 1.00 36.59 98 ILE A CA 1
ATOM 793 C C . ILE A 1 98 ? -34.741 28.638 16.062 1.00 36.59 98 ILE A C 1
ATOM 795 O O . ILE A 1 98 ? -34.332 28.448 14.915 1.00 36.59 98 ILE A O 1
ATOM 799 N N . ARG A 1 99 ? -35.907 29.253 16.276 1.00 37.00 99 ARG A N 1
ATOM 800 C CA . ARG A 1 99 ? -36.543 30.131 15.287 1.00 37.00 99 ARG A CA 1
ATOM 801 C C . ARG A 1 99 ? -35.780 31.451 15.222 1.00 37.00 99 ARG A C 1
ATOM 803 O O . ARG A 1 99 ? -35.970 32.287 16.097 1.00 37.00 99 ARG A O 1
ATOM 810 N N . SER A 1 100 ? -34.987 31.656 14.166 1.00 45.81 100 SER A N 1
ATOM 811 C CA . SER A 1 100 ? -34.770 32.956 13.488 1.00 45.81 100 SER A CA 1
ATOM 812 C C . SER A 1 100 ? -33.551 32.897 12.548 1.00 45.81 100 SER A C 1
ATOM 814 O O . SER A 1 100 ? -32.498 33.450 12.848 1.00 45.81 100 SER A O 1
ATOM 816 N N . LEU A 1 101 ? -33.676 32.257 11.381 1.00 36.28 101 LEU A N 1
ATOM 817 C CA . LEU A 1 101 ? -32.607 32.254 10.360 1.00 36.28 101 LEU A CA 1
ATOM 818 C C . LEU A 1 101 ? -33.082 32.625 8.948 1.00 36.28 101 LEU A C 1
ATOM 820 O O . LEU A 1 101 ? -32.386 32.376 7.972 1.00 36.28 101 LEU A O 1
ATOM 824 N N . LYS A 1 102 ? -34.246 33.277 8.811 1.00 32.25 102 LYS A N 1
ATOM 825 C CA . LYS A 1 102 ? -34.642 33.905 7.533 1.00 32.25 102 LYS A CA 1
ATOM 826 C C . LYS A 1 102 ? -34.318 35.399 7.440 1.00 32.25 102 LYS A C 1
ATOM 828 O O . LYS A 1 102 ? -34.270 35.909 6.331 1.00 32.25 102 LYS A O 1
ATOM 833 N N . SER A 1 103 ? -34.037 36.081 8.553 1.00 33.91 103 SER A N 1
ATOM 834 C CA . SER A 1 103 ? -33.634 37.500 8.558 1.00 33.91 103 SER A CA 1
ATOM 835 C C . SER A 1 103 ? -32.116 37.728 8.586 1.00 33.91 103 SER A C 1
ATOM 837 O O . SER A 1 103 ? -31.683 38.865 8.448 1.00 33.91 103 SER A O 1
ATOM 839 N N . VAL A 1 104 ? -31.303 36.674 8.738 1.00 34.84 104 VAL A N 1
ATOM 840 C CA . VAL A 1 104 ? -29.829 36.780 8.837 1.00 34.84 104 VAL A CA 1
ATOM 841 C C . VAL A 1 104 ? -29.124 36.421 7.516 1.00 34.84 104 VAL A C 1
ATOM 843 O O . VAL A 1 104 ? -27.952 36.720 7.328 1.00 34.84 104 VAL A O 1
ATOM 846 N N . LEU A 1 105 ? -29.845 35.849 6.545 1.00 32.47 105 LEU A N 1
ATOM 847 C CA . LEU A 1 105 ? -29.283 35.363 5.275 1.00 32.47 105 LEU A CA 1
ATOM 848 C C . LEU A 1 105 ? -28.965 36.454 4.231 1.00 32.47 105 LEU A C 1
ATOM 850 O O . LEU A 1 105 ? -28.543 36.120 3.129 1.00 32.47 105 LEU A O 1
ATOM 854 N N . THR A 1 106 ? -29.144 37.742 4.537 1.00 32.75 106 THR A N 1
ATOM 855 C CA . THR A 1 106 ? -28.990 38.832 3.547 1.00 32.75 106 THR A CA 1
ATOM 856 C C . THR A 1 106 ? -27.796 39.757 3.742 1.00 32.75 106 THR A C 1
ATOM 858 O O . THR A 1 106 ? -27.631 40.696 2.969 1.00 32.75 106 THR A O 1
ATOM 861 N N . THR A 1 107 ? -26.910 39.498 4.694 1.00 38.84 107 THR A N 1
ATOM 862 C CA . THR A 1 107 ? -25.719 40.341 4.846 1.00 38.84 107 THR A CA 1
ATOM 863 C C . THR A 1 107 ? -24.625 39.518 5.454 1.00 38.84 107 THR A C 1
ATOM 865 O O . THR A 1 107 ? -24.667 39.397 6.654 1.00 38.84 107 THR A O 1
ATOM 868 N N . TRP A 1 108 ? -23.705 38.974 4.657 1.00 30.83 108 TRP A N 1
ATOM 869 C CA . TRP A 1 108 ? -22.276 38.876 4.978 1.00 30.83 108 TRP A CA 1
ATOM 870 C C . TRP A 1 108 ? -21.531 38.680 3.653 1.00 30.83 108 TRP A C 1
ATOM 872 O O . TRP A 1 108 ? -21.581 37.620 3.031 1.00 30.83 108 TRP A O 1
ATOM 882 N N . LYS A 1 109 ? -20.885 39.755 3.190 1.00 33.16 109 LYS A N 1
ATOM 883 C CA . LYS A 1 109 ? -19.764 39.649 2.259 1.00 33.16 109 LYS A CA 1
ATOM 884 C C . LYS A 1 109 ? -18.651 38.982 3.055 1.00 33.16 109 LYS A C 1
ATOM 886 O O . LYS A 1 109 ? -18.109 39.608 3.959 1.00 33.16 109 LYS A O 1
ATOM 891 N N . ILE A 1 110 ? -18.380 37.717 2.762 1.00 40.00 110 ILE A N 1
ATOM 892 C CA . ILE A 1 110 ? -17.159 37.054 3.211 1.00 40.00 110 ILE A CA 1
ATOM 893 C C . ILE A 1 110 ? -16.009 37.879 2.627 1.00 40.00 110 ILE A C 1
ATOM 895 O O . ILE A 1 110 ? -15.942 38.079 1.412 1.00 40.00 110 ILE A O 1
ATOM 899 N N . THR A 1 111 ? -15.192 38.468 3.494 1.00 36.31 111 THR A N 1
ATOM 900 C CA . THR A 1 111 ? -13.920 39.064 3.089 1.00 36.31 111 THR A CA 1
ATOM 901 C C . THR A 1 111 ? -12.991 37.937 2.629 1.00 36.31 111 THR A C 1
ATOM 903 O O . THR A 1 111 ? -12.965 36.906 3.300 1.00 36.31 111 THR A O 1
ATOM 906 N N . PRO A 1 112 ? -12.233 38.098 1.531 1.00 40.53 112 PRO A N 1
ATOM 907 C CA . PRO A 1 112 ? -11.368 37.046 0.976 1.00 40.53 112 PRO A CA 1
ATOM 908 C C . PRO A 1 112 ? -10.203 36.600 1.877 1.00 40.53 112 PRO A C 1
ATOM 910 O O . PRO A 1 112 ? -9.477 35.690 1.506 1.00 40.53 112 PRO A O 1
ATOM 913 N N . ASP A 1 113 ? -10.005 37.233 3.035 1.00 39.75 113 ASP A N 1
ATOM 914 C CA . ASP A 1 113 ? -8.731 37.188 3.765 1.00 39.75 113 ASP A CA 1
ATOM 915 C C . ASP A 1 113 ? -8.710 36.211 4.961 1.00 39.75 113 ASP A C 1
ATOM 917 O O . ASP A 1 113 ? -7.766 36.221 5.743 1.00 39.75 113 ASP A O 1
ATOM 921 N N . ALA A 1 114 ? -9.741 35.378 5.135 1.00 44.56 114 ALA A N 1
ATOM 922 C CA . ALA A 1 114 ? -9.811 34.384 6.213 1.00 44.56 114 ALA A CA 1
ATOM 923 C C . ALA A 1 114 ? -10.247 33.014 5.674 1.00 44.56 114 ALA A C 1
ATOM 925 O O . ALA A 1 114 ? -11.294 32.478 6.043 1.00 44.56 114 ALA A O 1
ATOM 926 N N . GLU A 1 115 ? -9.457 32.456 4.761 1.00 45.44 115 GLU A N 1
ATOM 927 C CA . GLU A 1 115 ? -9.513 31.027 4.460 1.00 45.44 115 GLU A CA 1
ATOM 928 C C . GLU A 1 115 ? -8.755 30.295 5.573 1.00 45.44 115 GLU A C 1
ATOM 930 O O . GLU A 1 115 ? -7.530 30.319 5.631 1.00 45.44 115 GLU A O 1
ATOM 935 N N . MET A 1 116 ? -9.491 29.701 6.517 1.00 48.69 116 MET A N 1
ATOM 936 C CA . MET A 1 116 ? -8.909 28.715 7.425 1.00 48.69 116 MET A CA 1
ATOM 937 C C . MET A 1 116 ? -8.461 27.529 6.573 1.00 48.69 116 MET A C 1
ATOM 939 O O . MET A 1 116 ? -9.305 26.902 5.926 1.00 48.69 116 MET A O 1
ATOM 943 N N . ASP A 1 117 ? -7.158 27.247 6.550 1.00 65.06 117 ASP A N 1
ATOM 944 C CA . ASP A 1 117 ? -6.649 26.071 5.854 1.00 65.06 117 ASP A CA 1
ATOM 945 C C . ASP A 1 117 ? -7.257 24.816 6.495 1.00 65.06 117 ASP A C 1
ATOM 947 O O . ASP A 1 117 ? -7.279 24.648 7.719 1.00 65.06 117 ASP A O 1
ATOM 951 N N . ILE A 1 118 ? -7.795 23.948 5.643 1.00 70.81 118 ILE A N 1
ATOM 952 C CA . ILE A 1 118 ? -8.388 22.670 6.024 1.00 70.81 118 ILE A CA 1
ATOM 953 C C . ILE A 1 118 ? -7.355 21.819 6.769 1.00 70.81 118 ILE A C 1
ATOM 955 O O . ILE A 1 118 ? -7.729 21.135 7.717 1.00 70.81 118 ILE A O 1
ATOM 959 N N . GLN A 1 119 ? -6.074 21.887 6.395 1.00 68.12 119 GLN A N 1
ATOM 960 C CA . GLN A 1 119 ? -5.028 21.129 7.075 1.00 68.12 119 GLN A CA 1
ATOM 961 C C . GLN A 1 119 ? -4.846 21.570 8.526 1.00 68.12 119 GLN A C 1
ATOM 963 O O . GLN A 1 119 ? -4.853 20.715 9.405 1.00 68.12 119 GLN A O 1
ATOM 968 N N . THR A 1 120 ? -4.778 22.878 8.796 1.00 72.62 120 THR A N 1
ATOM 969 C CA . THR A 1 120 ? -4.654 23.408 10.165 1.00 72.62 120 THR A CA 1
ATOM 970 C C . THR A 1 120 ? -5.832 22.954 11.035 1.00 72.62 120 THR A C 1
ATOM 972 O O . THR A 1 120 ? -5.657 22.522 12.171 1.00 72.62 120 THR A O 1
ATOM 975 N N . PHE A 1 121 ? -7.053 22.972 10.490 1.00 78.94 121 PHE A N 1
ATOM 976 C CA . PHE A 1 121 ? -8.234 22.489 11.210 1.00 78.94 121 PHE A CA 1
ATOM 977 C C . PHE A 1 121 ? -8.195 20.977 11.492 1.00 78.94 121 PHE A C 1
ATOM 979 O O . PHE A 1 121 ? -8.562 20.524 12.582 1.00 78.94 121 PHE A O 1
ATOM 986 N N . LEU A 1 122 ? -7.776 20.180 10.507 1.00 83.12 122 LEU A N 1
ATOM 987 C CA . LEU A 1 122 ? -7.661 18.731 10.658 1.00 83.12 122 LEU A CA 1
ATOM 988 C C . LEU A 1 122 ? -6.543 18.358 11.631 1.00 83.12 122 LEU A C 1
ATOM 990 O O . LEU A 1 122 ? -6.739 17.455 12.439 1.00 83.12 122 LEU A O 1
ATOM 994 N N . GLU A 1 123 ? -5.425 19.082 11.622 1.00 85.31 123 GLU A N 1
ATOM 995 C CA . GLU A 1 123 ? -4.336 18.884 12.572 1.00 85.31 123 GLU A CA 1
ATOM 996 C C . GLU A 1 123 ? -4.838 19.052 14.006 1.00 85.31 123 GLU A C 1
ATOM 998 O O . GLU A 1 123 ? -4.525 18.231 14.860 1.00 85.31 123 GLU A O 1
ATOM 1003 N N . GLU A 1 124 ? -5.657 20.061 14.306 1.00 85.12 124 GLU A N 1
ATOM 1004 C CA . GLU A 1 124 ? -6.168 20.277 15.665 1.00 85.12 124 GLU A CA 1
ATOM 1005 C C . GLU A 1 124 ? -7.181 19.217 16.116 1.00 85.12 124 GLU A C 1
ATOM 1007 O O . GLU A 1 124 ? -7.282 18.937 17.311 1.00 85.12 124 GLU A O 1
ATOM 1012 N N . THR A 1 125 ? -7.910 18.601 15.183 1.00 89.88 125 THR A N 1
ATOM 1013 C CA . THR A 1 125 ? -9.092 17.777 15.495 1.00 89.88 125 THR A CA 1
ATOM 1014 C C . THR A 1 125 ? -8.910 16.284 15.231 1.00 89.88 125 THR A C 1
ATOM 1016 O O . THR A 1 125 ? -9.645 15.467 15.795 1.00 89.88 125 THR A O 1
ATOM 1019 N N . MET A 1 126 ? -7.925 15.893 14.418 1.00 93.88 126 MET A N 1
ATOM 1020 C CA . MET A 1 126 ? -7.754 14.520 13.945 1.00 93.88 126 MET A CA 1
ATOM 1021 C C . MET A 1 126 ? -6.306 14.024 14.038 1.00 93.88 126 MET A C 1
ATOM 1023 O O . MET A 1 126 ? -5.345 14.781 13.933 1.00 93.88 126 MET A O 1
ATOM 1027 N N . TYR A 1 127 ? -6.149 12.719 14.241 1.00 95.00 127 TYR A N 1
ATOM 1028 C CA . TYR A 1 127 ? -4.894 12.010 13.994 1.00 95.00 127 TYR A CA 1
ATOM 1029 C C . TYR A 1 127 ? -4.925 11.409 12.587 1.00 95.00 127 TYR A C 1
ATOM 1031 O O . TYR A 1 127 ? -5.922 10.780 12.228 1.00 95.00 127 TYR A O 1
ATOM 1039 N N . ASP A 1 128 ? -3.838 11.576 11.830 1.00 94.81 128 ASP A N 1
ATOM 1040 C CA . ASP A 1 128 ? -3.647 10.987 10.499 1.00 94.81 128 ASP A CA 1
ATOM 1041 C C . ASP A 1 128 ? -2.865 9.681 10.629 1.00 94.81 128 ASP A C 1
ATOM 1043 O O . ASP A 1 128 ? -1.663 9.673 10.900 1.00 94.81 128 ASP A O 1
ATOM 1047 N N . ILE A 1 129 ? -3.566 8.559 10.522 1.00 95.75 129 ILE A N 1
ATOM 1048 C CA . ILE A 1 129 ? -3.003 7.225 10.687 1.00 95.75 129 ILE A CA 1
ATOM 1049 C C . ILE A 1 129 ? -2.626 6.682 9.316 1.00 95.75 129 ILE A C 1
ATOM 1051 O O . ILE A 1 129 ? -3.495 6.397 8.499 1.00 95.75 129 ILE A O 1
ATOM 1055 N N . ASP A 1 130 ? -1.334 6.446 9.118 1.00 96.06 130 ASP A N 1
ATOM 1056 C CA . ASP A 1 130 ? -0.755 6.095 7.825 1.00 96.06 130 ASP A CA 1
ATOM 1057 C C . ASP A 1 130 ? 0.135 4.844 7.902 1.00 96.06 130 ASP A C 1
ATOM 1059 O O . ASP A 1 130 ? 0.763 4.552 8.932 1.00 96.06 130 ASP A O 1
ATOM 1063 N N . MET A 1 131 ? 0.200 4.085 6.806 1.00 96.31 131 MET A N 1
ATOM 1064 C CA . MET A 1 131 ? 1.067 2.912 6.683 1.00 96.31 131 MET A CA 1
ATOM 1065 C C . MET A 1 131 ? 2.468 3.310 6.216 1.00 96.31 131 MET A C 1
ATOM 1067 O O . MET A 1 131 ? 2.721 3.594 5.046 1.00 96.31 131 MET A O 1
ATOM 1071 N N . LYS A 1 132 ? 3.454 3.198 7.110 1.00 94.44 132 LYS A N 1
ATOM 1072 C CA . LYS A 1 132 ? 4.842 3.506 6.769 1.00 94.44 132 LYS A CA 1
ATOM 1073 C C . LYS A 1 132 ? 5.356 2.547 5.696 1.00 94.44 132 LYS A C 1
ATOM 1075 O O . LYS A 1 132 ? 5.526 1.354 5.946 1.00 94.44 132 LYS A O 1
ATOM 1080 N N . ASN A 1 133 ? 5.725 3.103 4.539 1.00 93.94 133 ASN A N 1
ATOM 1081 C CA . ASN A 1 133 ? 6.342 2.357 3.439 1.00 93.94 133 ASN A CA 1
ATOM 1082 C C . ASN A 1 133 ? 5.452 1.190 2.957 1.00 93.94 133 ASN A C 1
ATOM 1084 O O . ASN A 1 133 ? 5.942 0.071 2.772 1.00 93.94 133 ASN A O 1
ATOM 1088 N N . ALA A 1 134 ? 4.149 1.457 2.785 1.00 95.50 134 ALA A N 1
ATOM 1089 C CA . ALA A 1 134 ? 3.113 0.470 2.478 1.00 95.50 134 ALA A CA 1
ATOM 1090 C C . ALA A 1 134 ? 3.471 -0.431 1.288 1.00 95.50 134 ALA A C 1
ATOM 1092 O O . ALA A 1 134 ? 3.745 -1.619 1.468 1.00 95.50 134 ALA A O 1
ATOM 1093 N N . HIS A 1 135 ? 3.542 0.138 0.083 1.00 95.44 135 HIS A N 1
ATOM 1094 C CA . HIS A 1 135 ? 3.774 -0.599 -1.162 1.00 95.44 135 HIS A CA 1
ATOM 1095 C C . HIS A 1 135 ? 4.983 -1.564 -1.113 1.00 95.44 135 HIS A C 1
ATOM 1097 O O . HIS A 1 135 ? 4.783 -2.761 -1.332 1.00 95.44 135 HIS A O 1
ATOM 1103 N N . PRO A 1 136 ? 6.220 -1.126 -0.792 1.00 96.19 136 PRO A N 1
ATOM 1104 C CA . PRO A 1 136 ? 7.376 -2.027 -0.740 1.00 96.19 136 PRO A CA 1
ATOM 1105 C C . PRO A 1 136 ? 7.254 -3.143 0.307 1.00 96.19 136 PRO A C 1
ATOM 1107 O O . PRO A 1 136 ? 7.678 -4.275 0.064 1.00 96.19 136 PRO A O 1
ATOM 1110 N N . THR A 1 137 ? 6.676 -2.838 1.473 1.00 97.25 137 THR A N 1
ATOM 1111 C CA . THR A 1 137 ? 6.539 -3.796 2.581 1.00 97.25 137 THR A CA 1
ATOM 1112 C C . THR A 1 137 ? 5.492 -4.855 2.251 1.00 97.25 137 THR A C 1
ATOM 1114 O O . THR A 1 137 ? 5.757 -6.051 2.347 1.00 97.25 137 THR A O 1
ATOM 1117 N N . LEU A 1 138 ? 4.320 -4.425 1.780 1.00 98.06 138 LEU A N 1
ATOM 1118 C CA . LEU A 1 138 ? 3.233 -5.316 1.380 1.00 98.06 138 LEU A CA 1
ATOM 1119 C C . LEU A 1 138 ? 3.626 -6.181 0.177 1.00 98.06 138 LEU A C 1
ATOM 1121 O O . LEU A 1 138 ? 3.284 -7.363 0.129 1.00 98.06 138 LEU A O 1
ATOM 1125 N N . LEU A 1 139 ? 4.381 -5.622 -0.773 1.00 98.00 139 LEU A N 1
ATOM 1126 C CA . LEU A 1 139 ? 4.889 -6.371 -1.917 1.00 98.00 139 LEU A CA 1
ATOM 1127 C C . LEU A 1 139 ? 5.897 -7.451 -1.504 1.00 98.00 139 LEU A C 1
ATOM 1129 O O . LEU A 1 139 ? 5.837 -8.557 -2.036 1.00 98.00 139 LEU A O 1
ATOM 1133 N N . SER A 1 140 ? 6.789 -7.156 -0.553 1.00 97.94 140 SER A N 1
ATOM 1134 C CA . SER A 1 140 ? 7.704 -8.148 0.031 1.00 97.94 140 SER A CA 1
ATOM 1135 C C . SER A 1 140 ? 6.920 -9.291 0.685 1.00 97.94 140 SER A C 1
ATOM 1137 O O . SER A 1 140 ? 7.122 -10.450 0.324 1.00 97.94 140 SER A O 1
ATOM 1139 N N . CYS A 1 141 ? 5.931 -8.980 1.533 1.00 97.88 141 CYS A N 1
ATOM 1140 C CA . CYS A 1 141 ? 5.054 -9.989 2.139 1.00 97.88 141 CYS A CA 1
ATOM 1141 C C . CYS A 1 141 ? 4.367 -10.872 1.083 1.00 97.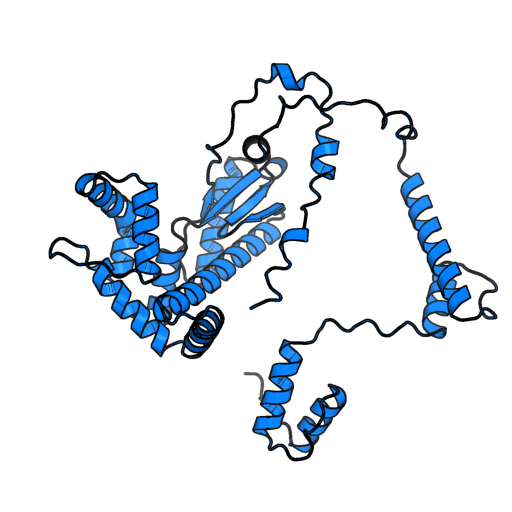88 141 CYS A C 1
ATOM 1143 O O . CYS A 1 141 ? 4.403 -12.097 1.173 1.00 97.88 141 CYS A O 1
ATOM 1145 N N . TYR A 1 142 ? 3.815 -10.260 0.031 1.00 98.44 142 TYR A N 1
ATOM 1146 C CA . TYR A 1 142 ? 3.205 -10.998 -1.075 1.00 98.44 142 TYR A CA 1
ATOM 1147 C C . TYR A 1 142 ? 4.197 -11.923 -1.786 1.00 98.44 142 TYR A C 1
ATOM 1149 O O . TYR A 1 142 ? 3.836 -13.035 -2.172 1.00 98.44 142 TYR A O 1
ATOM 1157 N N . CYS A 1 143 ? 5.441 -11.480 -1.977 1.00 98.31 143 CYS A N 1
ATOM 1158 C CA . CYS A 1 143 ? 6.470 -12.304 -2.596 1.00 98.31 143 CYS A CA 1
ATOM 1159 C C . CYS A 1 143 ? 6.771 -13.543 -1.746 1.00 98.31 143 CYS A C 1
ATOM 1161 O O . CYS A 1 143 ? 6.755 -14.650 -2.286 1.00 98.31 143 CYS A O 1
ATOM 1163 N N . HIS A 1 144 ? 6.943 -13.379 -0.432 1.00 97.88 144 HIS A N 1
ATOM 1164 C CA . HIS A 1 144 ? 7.174 -14.491 0.498 1.00 97.88 144 HIS A CA 1
ATOM 1165 C C . HIS A 1 144 ? 6.021 -15.499 0.499 1.00 97.88 144 HIS A C 1
ATOM 1167 O O . HIS A 1 144 ? 6.259 -16.698 0.344 1.00 97.88 144 HIS A O 1
ATOM 1173 N N . ASP A 1 145 ? 4.777 -15.021 0.555 1.00 97.75 145 ASP A N 1
ATOM 1174 C CA . ASP A 1 145 ? 3.578 -15.873 0.545 1.00 97.75 145 ASP A CA 1
ATOM 1175 C C . ASP A 1 145 ? 3.436 -16.708 -0.736 1.00 97.75 145 ASP A C 1
ATOM 1177 O O . ASP A 1 145 ? 2.832 -17.782 -0.730 1.00 97.75 145 ASP A O 1
ATOM 1181 N N . ASN A 1 146 ? 3.998 -16.226 -1.847 1.00 98.00 146 ASN A N 1
ATOM 1182 C CA . ASN A 1 146 ? 3.906 -16.870 -3.156 1.00 98.00 146 ASN A CA 1
ATOM 1183 C C . ASN A 1 146 ? 5.226 -17.517 -3.611 1.00 98.00 146 ASN A C 1
ATOM 1185 O O . ASN A 1 146 ? 5.329 -17.955 -4.757 1.00 98.00 146 ASN A O 1
ATOM 1189 N N . GLY A 1 147 ? 6.237 -17.587 -2.738 1.00 97.69 147 GLY A N 1
ATOM 1190 C CA . GLY A 1 147 ? 7.539 -18.179 -3.056 1.00 97.69 147 GLY A CA 1
ATOM 1191 C C . GLY A 1 147 ? 8.322 -17.432 -4.146 1.00 97.69 147 GLY A C 1
ATOM 1192 O O . GLY A 1 147 ? 9.110 -18.044 -4.869 1.00 97.69 147 GLY A O 1
ATOM 1193 N N . ILE A 1 148 ? 8.098 -16.124 -4.296 1.00 97.94 148 ILE A N 1
ATOM 1194 C CA . ILE A 1 148 ? 8.826 -15.256 -5.227 1.00 97.94 148 ILE A CA 1
ATOM 1195 C C . ILE A 1 148 ? 10.075 -14.732 -4.519 1.00 97.94 148 ILE A C 1
ATOM 1197 O O . ILE A 1 148 ? 9.985 -14.100 -3.472 1.00 97.94 148 ILE A O 1
ATOM 1201 N N . LYS A 1 149 ? 11.252 -14.951 -5.112 1.00 96.50 149 LYS A N 1
ATOM 1202 C CA . LYS A 1 149 ? 12.516 -14.430 -4.576 1.00 96.50 149 LYS A CA 1
ATOM 1203 C C . LYS A 1 149 ? 12.513 -12.894 -4.589 1.00 96.50 149 LYS A C 1
ATOM 1205 O O . LYS A 1 149 ? 12.413 -12.300 -5.665 1.00 96.50 149 LYS A O 1
ATOM 1210 N N . CYS A 1 150 ? 12.677 -12.267 -3.424 1.00 96.88 150 CYS A N 1
ATOM 1211 C CA . CYS A 1 150 ? 12.623 -10.810 -3.265 1.00 96.88 150 CYS A CA 1
ATOM 1212 C C . CYS A 1 150 ? 13.722 -10.212 -2.366 1.00 96.88 150 CYS A C 1
ATOM 1214 O O . CYS A 1 150 ? 13.556 -9.094 -1.890 1.00 96.88 150 CYS A O 1
ATOM 1216 N N . ASP A 1 151 ? 14.868 -10.885 -2.204 1.00 95.88 151 ASP A N 1
ATOM 1217 C CA . ASP A 1 151 ? 15.966 -10.473 -1.305 1.00 95.88 151 ASP A CA 1
ATOM 1218 C C . ASP A 1 151 ? 16.381 -8.991 -1.453 1.00 95.88 151 ASP A C 1
ATOM 1220 O O . ASP A 1 151 ? 16.629 -8.296 -0.467 1.00 95.88 151 ASP A O 1
ATOM 1224 N N . GLY A 1 152 ? 16.421 -8.473 -2.687 1.00 93.94 152 GLY A N 1
ATOM 1225 C CA . GLY A 1 152 ? 16.745 -7.067 -2.951 1.00 93.94 152 GLY A CA 1
ATOM 1226 C C . GLY A 1 152 ? 15.679 -6.082 -2.449 1.00 93.94 152 GLY A C 1
ATOM 1227 O O . GLY A 1 152 ? 16.019 -4.981 -2.019 1.00 93.94 152 GLY A O 1
ATOM 1228 N N . LEU A 1 153 ? 14.399 -6.470 -2.472 1.00 96.00 153 LEU A N 1
ATOM 1229 C CA . LEU A 1 153 ? 13.290 -5.690 -1.912 1.00 96.00 153 LEU A CA 1
ATOM 1230 C C . LEU A 1 153 ? 13.289 -5.748 -0.380 1.00 96.00 153 LEU A C 1
ATOM 1232 O O . LEU A 1 153 ? 13.081 -4.720 0.260 1.00 96.00 153 LEU A O 1
ATOM 1236 N N . ASP A 1 154 ? 13.587 -6.909 0.203 1.00 95.94 154 ASP A N 1
ATOM 1237 C CA . ASP A 1 154 ? 13.726 -7.056 1.656 1.00 95.94 154 ASP A CA 1
ATOM 1238 C C . ASP A 1 154 ? 14.874 -6.186 2.181 1.00 95.94 154 ASP A C 1
ATOM 1240 O O . ASP A 1 154 ? 14.687 -5.369 3.084 1.00 95.94 154 ASP A O 1
ATOM 1244 N N . THR A 1 155 ? 16.030 -6.255 1.516 1.00 94.75 155 THR A N 1
ATOM 1245 C CA . THR A 1 155 ? 17.192 -5.415 1.830 1.00 94.75 155 THR A CA 1
ATOM 1246 C C . THR A 1 155 ? 16.855 -3.925 1.707 1.00 94.75 155 THR A C 1
ATOM 1248 O O . THR A 1 155 ? 17.288 -3.126 2.541 1.00 94.75 155 THR A O 1
ATOM 1251 N N . TYR A 1 156 ? 16.069 -3.535 0.692 1.00 94.50 156 TYR A N 1
ATOM 1252 C CA . TYR A 1 156 ? 15.557 -2.168 0.558 1.00 94.50 156 TYR A CA 1
ATOM 1253 C C . TYR A 1 156 ? 14.694 -1.756 1.747 1.00 94.50 156 TYR A C 1
ATOM 1255 O O . TYR A 1 156 ? 14.933 -0.691 2.308 1.00 94.50 156 TYR A O 1
ATOM 1263 N N . ASN A 1 157 ? 13.741 -2.587 2.165 1.00 94.88 157 ASN A N 1
ATOM 1264 C CA . ASN A 1 157 ? 12.861 -2.275 3.290 1.00 94.88 157 ASN A CA 1
ATOM 1265 C C . ASN A 1 157 ? 13.645 -2.083 4.597 1.00 94.88 157 ASN A C 1
ATOM 1267 O O . ASN A 1 157 ? 13.372 -1.142 5.341 1.00 94.88 157 ASN A O 1
ATOM 1271 N N . GLU A 1 158 ? 14.658 -2.914 4.844 1.00 95.06 158 GLU A N 1
ATOM 1272 C CA . GLU A 1 158 ? 15.517 -2.825 6.032 1.00 95.06 158 GLU A CA 1
ATOM 1273 C C . GLU A 1 158 ? 16.445 -1.601 6.022 1.00 95.06 158 GLU A C 1
ATOM 1275 O O . GLU A 1 158 ? 16.723 -1.018 7.069 1.00 95.06 158 GLU A O 1
ATOM 1280 N N . ASN A 1 159 ? 16.924 -1.192 4.842 1.00 94.25 159 ASN A N 1
ATOM 1281 C CA . ASN A 1 159 ? 17.955 -0.159 4.685 1.00 94.25 159 ASN A CA 1
ATOM 1282 C C . ASN A 1 159 ? 17.447 1.109 3.982 1.00 94.25 159 ASN A C 1
ATOM 1284 O O . ASN A 1 159 ? 18.246 1.919 3.508 1.00 94.25 159 ASN A O 1
ATOM 1288 N N . ARG A 1 160 ? 16.126 1.301 3.913 1.00 93.31 160 ARG A N 1
ATOM 1289 C CA . ARG A 1 160 ? 15.471 2.351 3.120 1.00 93.31 160 ARG A CA 1
ATOM 1290 C C . ARG A 1 160 ? 16.059 3.736 3.354 1.00 93.31 160 ARG A C 1
ATOM 1292 O O . ARG A 1 160 ? 16.427 4.410 2.399 1.00 93.31 160 ARG A O 1
ATOM 1299 N N . GLU A 1 161 ? 16.173 4.148 4.616 1.00 93.44 161 GLU A N 1
ATOM 1300 C CA . GLU A 1 161 ? 16.668 5.485 4.971 1.00 93.44 161 GLU A CA 1
ATOM 1301 C C . GLU A 1 161 ? 18.112 5.701 4.504 1.00 93.44 161 GLU A C 1
ATOM 1303 O O . GLU A 1 161 ? 18.452 6.770 4.001 1.00 93.44 161 GLU A O 1
ATOM 1308 N N . LYS A 1 162 ? 18.949 4.660 4.584 1.00 93.19 162 LYS A N 1
ATOM 1309 C CA . LYS A 1 162 ? 20.316 4.698 4.062 1.00 93.19 162 LYS A CA 1
ATOM 1310 C C . LYS A 1 162 ? 20.318 4.829 2.540 1.00 93.19 162 LYS A C 1
ATOM 1312 O O . LYS A 1 162 ? 21.014 5.688 2.012 1.00 93.19 162 LYS A O 1
ATOM 1317 N N . TYR A 1 163 ? 19.518 4.027 1.834 1.00 91.19 163 TYR A N 1
ATOM 1318 C CA . TYR A 1 163 ? 19.427 4.122 0.375 1.00 91.19 163 TYR A CA 1
ATOM 1319 C C . TYR A 1 163 ? 18.927 5.486 -0.09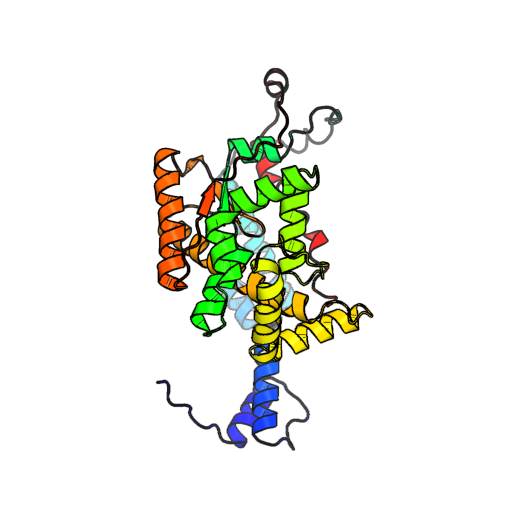1 1.00 91.19 163 TYR A C 1
ATOM 1321 O O . TYR A 1 163 ? 19.431 6.012 -1.084 1.00 91.19 163 TYR A O 1
ATOM 1329 N N . MET A 1 164 ? 17.981 6.077 0.638 1.00 92.06 164 MET A N 1
ATOM 1330 C CA . MET A 1 164 ? 17.520 7.429 0.362 1.00 92.06 164 MET A CA 1
ATOM 1331 C C . MET A 1 164 ? 18.624 8.458 0.589 1.00 92.06 164 MET A C 1
ATOM 1333 O O . MET A 1 164 ? 18.893 9.244 -0.314 1.00 92.06 164 MET A O 1
ATOM 1337 N N . ALA A 1 165 ? 19.308 8.421 1.734 1.00 94.06 165 ALA A N 1
ATOM 1338 C CA . ALA A 1 165 ? 20.395 9.350 2.040 1.00 94.06 165 ALA A CA 1
ATOM 1339 C C . ALA A 1 165 ? 21.548 9.257 1.021 1.00 94.06 165 ALA A C 1
ATOM 1341 O O . ALA A 1 165 ? 22.033 10.282 0.529 1.00 94.06 165 ALA A O 1
ATOM 1342 N N . ASP A 1 166 ? 21.944 8.038 0.645 1.00 91.25 166 ASP A N 1
ATOM 1343 C CA . ASP A 1 166 ? 22.988 7.798 -0.354 1.00 91.25 166 ASP A CA 1
ATOM 1344 C C . ASP A 1 166 ? 22.574 8.349 -1.730 1.00 91.25 166 ASP A C 1
ATOM 1346 O O . ASP A 1 166 ? 23.390 8.945 -2.436 1.00 91.25 166 ASP A O 1
ATOM 1350 N N . TRP A 1 167 ? 21.304 8.183 -2.119 1.00 90.62 167 TRP A N 1
ATOM 1351 C CA . TRP A 1 167 ? 20.780 8.696 -3.386 1.00 90.62 167 TRP A CA 1
ATOM 1352 C C . TRP A 1 167 ? 20.675 10.221 -3.409 1.00 90.62 167 TRP A C 1
ATOM 1354 O O . TRP A 1 167 ? 21.123 10.837 -4.378 1.00 90.62 167 TRP A O 1
ATOM 1364 N N . MET A 1 168 ? 20.147 10.823 -2.340 1.00 94.06 168 MET A N 1
ATOM 1365 C CA . MET A 1 168 ? 20.091 12.278 -2.165 1.00 94.06 168 MET A CA 1
ATOM 1366 C C . MET A 1 168 ? 21.491 12.883 -2.298 1.00 94.06 168 MET A C 1
ATOM 1368 O O . MET A 1 168 ? 21.688 13.820 -3.066 1.00 94.06 168 MET A O 1
ATOM 1372 N N . THR A 1 169 ? 22.484 12.293 -1.624 1.00 93.69 169 THR A N 1
ATOM 1373 C CA . THR A 1 169 ? 23.879 12.762 -1.669 1.00 93.69 169 THR A CA 1
ATOM 1374 C C . THR A 1 169 ? 24.482 12.640 -3.067 1.00 93.69 169 THR A C 1
ATOM 1376 O O . THR A 1 169 ? 25.143 13.561 -3.541 1.00 93.69 169 THR A O 1
ATOM 1379 N N . ARG A 1 170 ? 24.264 11.507 -3.744 1.00 90.31 170 ARG A N 1
ATOM 1380 C CA . ARG A 1 170 ? 24.858 11.228 -5.058 1.00 90.31 170 ARG A CA 1
ATOM 1381 C C . ARG A 1 170 ? 24.272 12.093 -6.173 1.00 90.31 170 ARG A C 1
ATOM 1383 O O . ARG A 1 170 ? 25.010 12.491 -7.069 1.00 90.31 170 ARG A O 1
ATOM 1390 N N . ASN A 1 171 ? 22.966 12.354 -6.126 1.00 89.44 171 ASN A N 1
ATOM 1391 C CA . ASN A 1 171 ? 22.230 13.009 -7.210 1.00 89.44 171 ASN A CA 1
ATOM 1392 C C . ASN A 1 171 ? 21.827 14.457 -6.895 1.00 89.44 171 ASN A C 1
ATOM 1394 O O . ASN A 1 171 ? 21.310 15.139 -7.775 1.00 89.44 171 ASN A O 1
ATOM 1398 N N . ASN A 1 172 ? 22.093 14.940 -5.675 1.00 93.69 172 ASN A N 1
ATOM 1399 C CA . ASN A 1 172 ? 21.674 16.261 -5.200 1.00 93.69 172 ASN A CA 1
ATOM 1400 C C . ASN A 1 172 ? 20.150 16.473 -5.350 1.00 93.69 172 ASN A C 1
ATOM 1402 O O . ASN A 1 172 ? 19.693 17.510 -5.828 1.00 93.69 172 ASN A O 1
ATOM 1406 N N . GLU A 1 173 ? 19.381 15.451 -4.967 1.00 94.19 173 GLU A N 1
ATOM 1407 C CA . GLU A 1 173 ? 17.915 15.407 -5.044 1.00 94.19 173 GLU A CA 1
ATOM 1408 C C . GLU A 1 173 ? 17.283 15.573 -3.656 1.00 94.19 173 GLU A C 1
ATOM 1410 O O . GLU A 1 173 ? 17.882 15.219 -2.634 1.00 94.19 173 GLU A O 1
ATOM 1415 N N . THR A 1 174 ? 16.057 16.101 -3.613 1.00 94.75 174 THR A N 1
ATOM 1416 C CA . THR A 1 174 ? 15.301 16.230 -2.361 1.00 94.75 174 THR A CA 1
ATOM 1417 C C . THR A 1 174 ? 14.756 14.880 -1.903 1.00 94.75 174 THR A C 1
ATOM 1419 O O . THR A 1 174 ? 14.649 13.933 -2.682 1.00 94.75 174 THR A O 1
ATOM 1422 N N . GLN A 1 175 ? 14.363 14.774 -0.632 1.00 91.69 175 GLN A N 1
ATOM 1423 C CA . GLN A 1 175 ? 13.801 13.531 -0.106 1.00 91.69 175 GLN A CA 1
ATOM 1424 C C . GLN A 1 175 ? 12.567 13.068 -0.901 1.00 91.69 175 GLN A C 1
ATOM 1426 O O . GLN A 1 175 ? 12.406 11.868 -1.129 1.00 91.69 175 GLN A O 1
ATOM 1431 N N . ASP A 1 176 ? 11.719 13.996 -1.342 1.00 90.00 176 ASP A N 1
ATOM 1432 C CA . ASP A 1 176 ? 10.492 13.673 -2.070 1.00 90.00 176 ASP A CA 1
ATOM 1433 C C . ASP A 1 176 ? 10.762 13.252 -3.514 1.00 90.00 176 ASP A C 1
ATOM 1435 O O . ASP A 1 176 ? 10.153 12.287 -3.982 1.00 90.00 176 ASP A O 1
ATOM 1439 N N . ASP A 1 177 ? 11.753 13.858 -4.176 1.00 93.12 177 ASP A N 1
ATOM 1440 C CA . ASP A 1 177 ? 12.235 13.391 -5.483 1.00 93.12 177 ASP A CA 1
ATOM 1441 C C . ASP A 1 177 ? 12.730 11.942 -5.393 1.00 93.12 177 ASP A C 1
ATOM 1443 O O . ASP A 1 177 ? 12.383 11.095 -6.221 1.00 93.12 177 ASP A O 1
ATOM 1447 N N . VAL A 1 178 ? 13.474 11.623 -4.330 1.00 92.75 178 VAL A N 1
ATOM 1448 C CA . VAL A 1 178 ? 13.986 10.272 -4.090 1.00 92.75 178 VAL A CA 1
ATOM 1449 C C . VAL A 1 178 ? 12.858 9.283 -3.779 1.00 92.75 178 VAL A C 1
ATOM 1451 O O . VAL A 1 178 ? 12.850 8.174 -4.322 1.00 92.75 178 VAL A O 1
ATOM 1454 N N . LYS A 1 179 ? 11.861 9.661 -2.964 1.00 91.81 179 LYS A N 1
ATOM 1455 C CA . LYS A 1 179 ? 10.661 8.828 -2.735 1.00 91.81 179 LYS A CA 1
ATOM 1456 C C . LYS A 1 179 ? 9.944 8.538 -4.054 1.00 91.81 179 LYS A C 1
ATOM 1458 O O . LYS A 1 179 ? 9.633 7.379 -4.339 1.00 91.81 179 LYS A O 1
ATOM 1463 N N . ALA A 1 180 ? 9.724 9.567 -4.873 1.00 92.62 180 ALA A N 1
ATOM 1464 C CA . ALA A 1 180 ? 9.090 9.436 -6.179 1.00 92.62 180 ALA A CA 1
ATOM 1465 C C . ALA A 1 180 ? 9.917 8.552 -7.127 1.00 92.62 180 ALA A C 1
ATOM 1467 O O . ALA A 1 180 ? 9.351 7.754 -7.879 1.00 92.62 180 ALA A O 1
ATOM 1468 N N . HIS A 1 181 ? 11.249 8.634 -7.062 1.00 92.25 181 HIS A N 1
ATOM 1469 C CA . HIS A 1 181 ? 12.157 7.784 -7.825 1.00 92.25 181 HIS A CA 1
ATOM 1470 C C . HIS A 1 181 ? 11.970 6.299 -7.481 1.00 92.25 181 HIS A C 1
ATOM 1472 O O . HIS A 1 181 ? 11.656 5.500 -8.371 1.00 92.25 181 HIS A O 1
ATOM 1478 N N . PHE A 1 182 ? 12.086 5.934 -6.198 1.00 92.50 182 PHE A N 1
ATOM 1479 C CA . PHE A 1 182 ? 11.892 4.558 -5.723 1.00 92.50 182 PHE A CA 1
ATOM 1480 C C . PHE A 1 182 ? 10.492 4.028 -6.041 1.00 92.50 182 PHE A C 1
ATOM 1482 O O . PHE A 1 182 ? 10.353 2.922 -6.570 1.00 92.50 182 PHE A O 1
ATOM 1489 N N . LEU A 1 183 ? 9.457 4.841 -5.818 1.00 92.25 183 LEU A N 1
ATOM 1490 C CA . LEU A 1 183 ? 8.084 4.479 -6.156 1.00 92.25 183 LEU A CA 1
ATOM 1491 C C . LEU A 1 183 ? 7.913 4.227 -7.661 1.00 92.25 183 LEU A C 1
ATOM 1493 O O . LEU A 1 183 ? 7.230 3.282 -8.058 1.00 92.25 183 LEU A O 1
ATOM 1497 N N . ALA A 1 184 ? 8.554 5.027 -8.515 1.00 93.00 184 ALA A N 1
ATOM 1498 C CA . ALA A 1 184 ? 8.498 4.836 -9.959 1.00 93.00 184 ALA A CA 1
ATOM 1499 C C . ALA A 1 184 ? 9.146 3.512 -10.389 1.00 93.00 184 ALA A C 1
ATOM 1501 O O . ALA A 1 184 ? 8.615 2.844 -11.278 1.00 93.00 184 ALA A O 1
ATOM 1502 N N . ILE A 1 185 ? 10.260 3.108 -9.771 1.00 93.31 185 ILE A N 1
ATOM 1503 C CA . ILE A 1 185 ? 10.930 1.825 -10.059 1.00 93.31 185 ILE A CA 1
ATOM 1504 C C . ILE A 1 185 ? 10.040 0.653 -9.691 1.00 93.31 185 ILE A C 1
ATOM 1506 O O . ILE A 1 185 ? 9.866 -0.248 -10.510 1.00 93.31 185 ILE A O 1
ATOM 1510 N N . ILE A 1 186 ? 9.434 0.690 -8.503 1.00 93.88 186 ILE A N 1
ATOM 1511 C CA . ILE A 1 186 ? 8.496 -0.342 -8.043 1.00 93.88 186 ILE A CA 1
ATOM 1512 C C . ILE A 1 186 ? 7.295 -0.432 -8.985 1.00 93.88 186 ILE A C 1
ATOM 1514 O O . ILE A 1 186 ? 6.825 -1.522 -9.291 1.00 93.88 186 ILE A O 1
ATOM 1518 N N . ASN A 1 187 ? 6.866 0.705 -9.532 1.00 92.62 187 ASN A N 1
ATOM 1519 C CA . ASN A 1 187 ? 5.821 0.788 -10.547 1.00 92.62 187 ASN A CA 1
ATOM 1520 C C . ASN A 1 187 ? 6.302 0.512 -11.978 1.00 92.62 187 ASN A C 1
ATOM 1522 O O . ASN A 1 187 ? 5.559 0.736 -12.931 1.00 92.62 187 ASN A O 1
ATOM 1526 N N . GLY A 1 188 ? 7.526 0.026 -12.177 1.00 91.94 188 GLY A N 1
ATOM 1527 C CA . GLY A 1 188 ? 7.988 -0.459 -13.474 1.00 91.94 188 GLY A CA 1
ATOM 1528 C C . GLY A 1 188 ? 8.792 0.529 -14.310 1.00 91.94 188 GLY A C 1
ATOM 1529 O O . GLY A 1 188 ? 9.145 0.177 -15.440 1.00 91.94 188 GLY A O 1
ATOM 1530 N N . ARG A 1 189 ? 9.183 1.700 -13.789 1.00 91.75 189 ARG A N 1
ATOM 1531 C CA . ARG A 1 189 ? 10.142 2.596 -14.463 1.00 91.75 189 ARG A CA 1
ATOM 1532 C C . ARG A 1 189 ? 11.458 1.863 -14.713 1.00 91.75 189 ARG A C 1
ATOM 1534 O O . ARG A 1 189 ? 12.032 1.242 -13.819 1.00 91.75 189 ARG A O 1
ATOM 1541 N N . ARG A 1 190 ? 11.924 1.890 -15.962 1.00 86.94 190 ARG A N 1
ATOM 1542 C CA . ARG A 1 190 ? 13.243 1.359 -16.329 1.00 86.94 190 ARG A CA 1
ATOM 1543 C C . ARG A 1 190 ? 14.307 2.368 -15.931 1.00 86.94 190 ARG A C 1
ATOM 1545 O O . ARG A 1 190 ? 14.144 3.557 -16.187 1.00 86.94 190 ARG A O 1
ATOM 1552 N N . VAL A 1 191 ? 15.372 1.868 -15.328 1.00 85.88 191 VAL A N 1
ATOM 1553 C CA . VAL A 1 191 ? 16.560 2.644 -14.985 1.00 85.88 191 VAL A CA 1
ATOM 1554 C C . VAL A 1 191 ? 17.773 1.986 -15.629 1.00 85.88 191 VAL A C 1
ATOM 1556 O O . VAL A 1 191 ? 17.781 0.772 -15.858 1.00 85.88 191 VAL A O 1
ATOM 1559 N N . THR A 1 192 ? 18.772 2.793 -15.959 1.00 85.56 192 THR A N 1
ATOM 1560 C CA . THR A 1 192 ? 20.078 2.299 -16.395 1.00 85.56 192 THR A CA 1
ATOM 1561 C C . THR A 1 192 ? 20.886 2.000 -15.145 1.00 85.56 192 THR A C 1
ATOM 1563 O O . THR A 1 192 ? 21.086 2.909 -14.350 1.00 85.56 192 THR A O 1
ATOM 1566 N N . LEU A 1 193 ? 21.312 0.748 -14.979 1.00 81.88 193 LEU A N 1
ATOM 1567 C CA . LEU A 1 193 ? 22.038 0.316 -13.787 1.00 81.88 193 LEU A CA 1
ATOM 1568 C C . LEU A 1 193 ? 23.544 0.467 -13.958 1.00 81.88 193 LEU A C 1
ATOM 1570 O O . LEU A 1 193 ? 24.088 0.108 -15.007 1.00 81.88 193 LEU A O 1
ATOM 1574 N N . THR A 1 194 ? 24.209 0.929 -12.907 1.00 83.00 194 THR A N 1
ATOM 1575 C CA . THR A 1 194 ? 25.658 0.852 -12.728 1.00 83.00 194 THR A CA 1
ATOM 1576 C C . THR A 1 194 ? 26.011 -0.241 -11.707 1.00 83.00 194 THR A C 1
ATOM 1578 O O . THR A 1 194 ? 25.142 -0.699 -10.964 1.00 83.00 194 THR A O 1
ATOM 1581 N N . PRO A 1 195 ? 27.268 -0.720 -11.657 1.00 82.56 195 PRO A N 1
ATOM 1582 C CA . PRO A 1 195 ? 27.693 -1.717 -10.666 1.00 82.56 195 PRO A CA 1
ATOM 1583 C C . PRO A 1 195 ? 27.519 -1.279 -9.203 1.00 82.56 195 PRO A C 1
ATOM 1585 O O . PRO A 1 195 ? 27.498 -2.122 -8.310 1.00 82.56 195 PRO A O 1
ATOM 1588 N N . GLU A 1 196 ? 27.426 0.026 -8.957 1.00 81.00 196 GLU A N 1
ATOM 1589 C CA . GLU A 1 196 ? 27.201 0.620 -7.640 1.00 81.00 196 GLU A CA 1
ATOM 1590 C C . GLU A 1 196 ? 25.719 0.631 -7.237 1.00 81.00 196 GLU A C 1
ATOM 1592 O O . GLU A 1 196 ? 25.410 0.902 -6.072 1.00 81.00 196 GLU A O 1
ATOM 1597 N N . ASP A 1 197 ? 24.804 0.349 -8.171 1.00 81.94 197 ASP A N 1
ATOM 1598 C CA . ASP A 1 197 ? 23.377 0.360 -7.886 1.00 81.94 197 ASP A CA 1
ATOM 1599 C C . ASP A 1 197 ? 22.953 -0.858 -7.043 1.00 81.94 197 ASP A C 1
ATOM 1601 O O . ASP A 1 197 ? 23.363 -1.992 -7.306 1.00 81.94 197 ASP A O 1
ATOM 1605 N N . PRO A 1 198 ? 22.085 -0.651 -6.036 1.00 82.19 198 PRO A N 1
ATOM 1606 C CA . PRO A 1 198 ? 21.524 -1.714 -5.212 1.00 82.19 198 PRO A CA 1
ATOM 1607 C C . PRO A 1 198 ? 20.895 -2.873 -6.003 1.00 82.19 198 PRO A C 1
ATOM 1609 O O . PRO A 1 198 ? 20.170 -2.674 -6.979 1.00 82.19 198 PRO A O 1
ATOM 1612 N N . GLU A 1 199 ? 21.042 -4.101 -5.498 1.00 84.12 199 GLU A N 1
ATOM 1613 C CA . GLU A 1 199 ? 20.393 -5.293 -6.077 1.00 84.12 199 GLU A CA 1
ATOM 1614 C C . GLU A 1 199 ? 18.859 -5.169 -6.136 1.00 84.12 199 GLU A C 1
ATOM 1616 O O . GLU A 1 199 ? 18.210 -5.767 -6.994 1.00 84.12 199 GLU A O 1
ATOM 1621 N N . PHE A 1 200 ? 18.276 -4.320 -5.283 1.00 88.31 200 PHE A N 1
ATOM 1622 C CA . PHE A 1 200 ? 16.877 -3.896 -5.343 1.00 88.31 200 PHE A CA 1
ATOM 1623 C C . PHE A 1 200 ? 16.389 -3.637 -6.778 1.00 88.31 200 PHE A C 1
ATOM 1625 O O . PHE A 1 200 ? 15.349 -4.155 -7.188 1.00 88.31 200 PHE A O 1
ATOM 1632 N N . TYR A 1 201 ? 17.154 -2.886 -7.573 1.00 84.50 201 TYR A N 1
ATOM 1633 C CA . TYR A 1 201 ? 16.717 -2.465 -8.898 1.00 84.50 201 TYR A CA 1
ATOM 1634 C C . TYR A 1 201 ? 16.574 -3.624 -9.890 1.00 84.50 201 TYR A C 1
ATOM 1636 O O . TYR A 1 201 ? 15.602 -3.686 -10.651 1.00 84.50 201 TYR A O 1
ATOM 1644 N N . SER A 1 202 ? 17.541 -4.544 -9.900 1.00 81.75 202 SER A N 1
ATOM 1645 C CA . SER A 1 202 ? 17.497 -5.729 -10.759 1.00 81.75 202 SER A CA 1
ATOM 1646 C C . SER A 1 202 ? 16.470 -6.742 -10.237 1.00 81.75 202 SER A C 1
ATOM 1648 O O . SER A 1 202 ? 15.709 -7.306 -11.030 1.00 81.75 202 SER A O 1
ATOM 1650 N N . GLY A 1 203 ? 16.363 -6.892 -8.912 1.00 90.44 203 GLY A N 1
ATOM 1651 C CA . GLY A 1 203 ? 15.380 -7.743 -8.240 1.00 90.44 203 GLY A CA 1
ATOM 1652 C C . GLY A 1 203 ? 13.930 -7.373 -8.565 1.00 90.44 203 GLY A C 1
ATOM 1653 O O . GLY A 1 203 ? 13.117 -8.260 -8.834 1.00 90.44 203 GLY A O 1
ATOM 1654 N N . MET A 1 204 ? 13.610 -6.078 -8.666 1.00 94.38 204 MET A N 1
ATOM 1655 C CA . MET A 1 204 ? 12.250 -5.620 -8.986 1.00 94.38 204 MET A CA 1
ATOM 1656 C C . MET A 1 204 ? 11.713 -6.159 -10.319 1.00 94.38 204 MET A C 1
ATOM 1658 O O . MET A 1 204 ? 10.514 -6.411 -10.445 1.00 94.38 204 MET A O 1
ATOM 1662 N N . ARG A 1 205 ? 12.574 -6.400 -11.317 1.00 91.50 205 ARG A N 1
ATOM 1663 C CA . ARG A 1 205 ? 12.143 -6.984 -12.601 1.00 91.50 205 ARG A CA 1
ATOM 1664 C C . ARG A 1 205 ? 11.801 -8.458 -12.495 1.00 91.50 205 ARG A C 1
ATOM 1666 O O . ARG A 1 205 ? 10.845 -8.904 -13.126 1.00 91.50 205 ARG A O 1
ATOM 1673 N N . LEU A 1 206 ? 12.555 -9.200 -11.691 1.00 93.50 206 LEU A N 1
ATOM 1674 C CA . LEU A 1 206 ? 12.257 -10.602 -11.413 1.00 93.50 206 LEU A CA 1
ATOM 1675 C C . LEU A 1 206 ? 10.921 -10.728 -10.677 1.00 93.50 206 LEU A C 1
ATOM 1677 O O . LEU A 1 206 ? 10.099 -11.565 -11.052 1.00 93.50 206 LEU A O 1
ATOM 1681 N N . ILE A 1 207 ? 10.674 -9.843 -9.707 1.00 97.38 207 ILE A N 1
ATOM 1682 C CA . ILE A 1 207 ? 9.400 -9.762 -8.985 1.00 97.38 207 ILE A CA 1
ATOM 1683 C C . ILE A 1 207 ? 8.249 -9.472 -9.957 1.00 97.38 207 ILE A C 1
ATOM 1685 O O . ILE A 1 207 ? 7.289 -10.237 -10.002 1.00 97.38 207 ILE A O 1
ATOM 1689 N N . MET A 1 208 ? 8.362 -8.436 -10.799 1.00 96.44 208 MET A N 1
ATOM 1690 C CA . MET A 1 208 ? 7.323 -8.089 -11.785 1.00 96.44 208 MET A CA 1
ATOM 1691 C C . MET A 1 208 ? 6.979 -9.249 -12.714 1.00 96.44 208 MET A C 1
ATOM 1693 O O . MET A 1 208 ? 5.807 -9.589 -12.857 1.00 96.44 208 MET A O 1
ATOM 1697 N N . ASN A 1 209 ? 7.989 -9.884 -13.313 1.00 96.00 209 ASN A N 1
ATOM 1698 C CA . ASN A 1 209 ? 7.773 -11.012 -14.217 1.00 96.00 209 ASN A CA 1
ATOM 1699 C C . ASN A 1 209 ? 7.082 -12.179 -13.498 1.00 96.00 209 ASN A C 1
ATOM 1701 O O . ASN A 1 209 ? 6.186 -12.811 -14.055 1.00 96.00 209 ASN A O 1
ATOM 1705 N N . SER A 1 210 ? 7.475 -12.447 -12.251 1.00 98.00 210 SER A N 1
ATOM 1706 C CA . SER A 1 210 ? 6.868 -13.502 -11.435 1.00 98.00 210 SER A CA 1
ATOM 1707 C C . SER A 1 210 ? 5.400 -13.201 -11.136 1.00 98.00 210 SER A C 1
ATOM 1709 O O . SER A 1 210 ? 4.554 -14.076 -11.300 1.00 98.00 210 SER A O 1
ATOM 1711 N N . ILE A 1 211 ? 5.077 -11.951 -10.789 1.00 98.25 211 ILE A N 1
ATOM 1712 C CA . ILE A 1 211 ? 3.701 -11.513 -10.522 1.00 98.25 211 ILE A CA 1
ATOM 1713 C C . ILE A 1 211 ? 2.840 -11.588 -11.781 1.00 98.25 211 ILE A C 1
ATOM 1715 O O . ILE A 1 211 ? 1.730 -12.102 -11.713 1.00 98.25 211 ILE A O 1
ATOM 1719 N N . VAL A 1 212 ? 3.337 -11.128 -12.932 1.00 97.94 212 VAL A N 1
ATOM 1720 C CA . VAL A 1 212 ? 2.599 -11.201 -14.205 1.00 97.94 212 VAL A CA 1
ATOM 1721 C C . VAL A 1 212 ? 2.262 -12.648 -14.570 1.00 97.94 212 VAL A C 1
ATOM 1723 O O . VAL A 1 212 ? 1.136 -12.934 -14.975 1.00 97.94 212 VAL A O 1
ATOM 1726 N N . ASN A 1 213 ? 3.207 -13.570 -14.373 1.00 98.06 213 ASN A N 1
ATOM 1727 C CA . ASN A 1 213 ? 2.982 -14.994 -14.621 1.00 98.06 213 ASN A CA 1
ATOM 1728 C C . ASN A 1 213 ? 1.994 -15.616 -13.625 1.00 98.06 213 ASN A C 1
ATOM 1730 O O . ASN A 1 213 ? 1.200 -16.477 -14.002 1.00 98.06 213 ASN A O 1
ATOM 1734 N N . LEU A 1 214 ? 2.040 -15.188 -12.363 1.00 98.19 214 LEU A N 1
ATOM 1735 C CA . LEU A 1 214 ? 1.174 -15.692 -11.300 1.00 98.19 214 LEU A CA 1
ATOM 1736 C C . LEU A 1 214 ? -0.249 -15.116 -11.369 1.00 98.19 214 LEU A C 1
ATOM 1738 O O . LEU A 1 214 ? -1.201 -15.778 -10.960 1.00 98.19 214 LEU A O 1
ATOM 1742 N N . ARG A 1 215 ? -0.399 -13.891 -11.885 1.00 97.75 215 ARG A N 1
ATOM 1743 C CA . ARG A 1 215 ? -1.654 -13.125 -11.947 1.00 97.75 215 ARG A CA 1
ATOM 1744 C C . ARG A 1 215 ? -2.022 -12.730 -13.382 1.00 97.75 215 ARG A C 1
ATOM 1746 O O . ARG A 1 215 ? -2.100 -11.537 -13.699 1.00 97.75 215 ARG A O 1
ATOM 1753 N N . PRO A 1 216 ? -2.294 -13.712 -14.266 1.00 98.06 216 PRO A N 1
ATOM 1754 C CA . PRO A 1 216 ? -2.704 -13.433 -15.642 1.00 98.06 216 PRO A CA 1
ATOM 1755 C C . PRO A 1 216 ? -4.045 -12.684 -15.716 1.00 98.06 216 PRO A C 1
ATOM 1757 O O . PRO A 1 216 ? -4.294 -11.958 -16.678 1.00 98.06 216 PRO A O 1
ATOM 1760 N N . ASP A 1 217 ? -4.891 -12.825 -14.693 1.00 97.94 217 ASP A N 1
ATOM 1761 C CA . ASP A 1 217 ? -6.142 -12.088 -14.518 1.00 97.94 217 ASP A CA 1
ATOM 1762 C C . ASP A 1 217 ? -5.898 -10.575 -14.394 1.00 97.94 217 ASP A C 1
ATOM 1764 O O . ASP A 1 217 ? -6.475 -9.783 -15.145 1.00 97.94 217 ASP A O 1
ATOM 1768 N N . LEU A 1 218 ? -4.979 -10.172 -13.511 1.00 98.00 218 LEU A N 1
ATOM 1769 C CA . LEU A 1 218 ? -4.625 -8.763 -13.326 1.00 98.00 218 LEU A CA 1
ATOM 1770 C C . LEU A 1 218 ? -3.864 -8.208 -14.523 1.00 98.00 218 LEU A C 1
ATOM 1772 O O . LEU A 1 218 ? -4.057 -7.047 -14.878 1.00 98.00 218 LEU A O 1
ATOM 1776 N N . TYR A 1 219 ? -3.043 -9.031 -15.176 1.00 98.25 219 TYR A N 1
ATOM 1777 C CA . TYR A 1 219 ? -2.365 -8.631 -16.403 1.00 98.25 219 TYR A CA 1
ATOM 1778 C C . TYR A 1 219 ? -3.361 -8.316 -17.524 1.00 98.25 219 TYR A C 1
ATOM 1780 O O . TYR A 1 219 ? -3.246 -7.287 -18.192 1.00 98.25 219 TYR A O 1
ATOM 1788 N N . ALA A 1 220 ? -4.374 -9.166 -17.716 1.00 97.94 220 ALA A N 1
ATOM 1789 C CA . ALA A 1 220 ? -5.424 -8.928 -18.701 1.00 97.94 220 ALA A CA 1
ATOM 1790 C C . ALA A 1 220 ? -6.209 -7.641 -18.396 1.00 97.94 220 ALA A C 1
ATOM 1792 O O . ALA A 1 220 ? -6.490 -6.861 -19.310 1.00 97.94 220 ALA A O 1
ATOM 1793 N N . LEU A 1 221 ? -6.506 -7.380 -17.117 1.00 97.62 221 LEU A N 1
ATOM 1794 C CA . LEU A 1 221 ? -7.143 -6.138 -16.678 1.00 97.62 221 LEU A CA 1
ATOM 1795 C C . LEU A 1 221 ? -6.260 -4.912 -16.955 1.00 97.62 221 LEU A C 1
ATOM 1797 O O . LEU A 1 221 ? -6.733 -3.923 -17.518 1.00 97.62 221 LEU A O 1
ATOM 1801 N N . ALA A 1 222 ? -4.972 -4.989 -16.612 1.00 97.31 222 ALA A N 1
ATOM 1802 C CA . ALA A 1 222 ? -4.001 -3.927 -16.858 1.00 97.31 222 ALA A CA 1
ATOM 1803 C C . ALA A 1 222 ? -3.880 -3.633 -18.354 1.00 97.31 222 ALA A C 1
ATOM 1805 O O . ALA A 1 222 ? -3.929 -2.474 -18.761 1.00 97.31 222 ALA A O 1
ATOM 1806 N N . LYS A 1 223 ? -3.806 -4.677 -19.184 1.00 97.81 223 LYS A N 1
ATOM 1807 C CA . LYS A 1 223 ? -3.769 -4.548 -20.639 1.00 97.81 223 LYS A CA 1
ATOM 1808 C C . LYS A 1 223 ? -5.028 -3.875 -21.181 1.00 97.81 223 LYS A C 1
ATOM 1810 O O . LYS A 1 223 ? -4.911 -2.893 -21.901 1.00 97.81 223 LYS A O 1
ATOM 1815 N N . LYS A 1 224 ? -6.221 -4.315 -20.765 1.00 97.19 224 LYS A N 1
ATOM 1816 C CA . LYS A 1 224 ? -7.492 -3.690 -21.170 1.00 97.19 224 LYS A CA 1
ATOM 1817 C C . LYS A 1 224 ? -7.543 -2.201 -20.798 1.00 97.19 224 LYS A C 1
ATOM 1819 O O . LYS A 1 224 ? -7.930 -1.372 -21.615 1.00 97.19 224 LYS A O 1
ATOM 1824 N N . SER A 1 225 ? -7.121 -1.854 -19.581 1.00 95.88 225 SER A N 1
ATOM 1825 C CA . SER A 1 225 ? -7.046 -0.463 -19.109 1.00 95.88 225 SER A CA 1
ATOM 1826 C C . SER A 1 225 ? -6.105 0.395 -19.967 1.00 95.88 225 SER A C 1
ATOM 1828 O O . SER A 1 225 ? -6.393 1.556 -20.258 1.00 95.88 225 SER A O 1
ATOM 1830 N N . LYS A 1 226 ? -4.989 -0.185 -20.414 1.00 94.06 226 LYS A N 1
ATOM 1831 C CA . LYS A 1 226 ? -3.984 0.466 -21.262 1.00 94.06 226 LYS A CA 1
ATOM 1832 C C . LYS A 1 226 ? -4.464 0.622 -22.707 1.00 94.06 226 LYS A C 1
ATOM 1834 O O . LYS A 1 226 ? -4.402 1.732 -23.240 1.00 94.06 226 LYS A O 1
ATOM 1839 N N . ASP A 1 227 ? -5.074 -0.419 -23.267 1.00 95.50 227 ASP A N 1
ATOM 1840 C CA . ASP A 1 227 ? -5.714 -0.399 -24.585 1.00 95.50 227 ASP A CA 1
ATOM 1841 C C . ASP A 1 227 ? -6.797 0.695 -24.656 1.00 95.50 227 ASP A C 1
ATOM 1843 O O . ASP A 1 227 ? -6.823 1.481 -25.603 1.00 95.50 227 ASP A O 1
ATOM 1847 N N . ASN A 1 228 ? -7.623 0.837 -23.608 1.00 94.62 228 ASN A N 1
ATOM 1848 C CA . ASN A 1 228 ? -8.633 1.902 -23.499 1.00 94.62 228 ASN A CA 1
ATOM 1849 C C . ASN A 1 228 ? -8.027 3.319 -23.517 1.00 94.62 228 ASN A C 1
ATOM 1851 O O . ASN A 1 228 ? -8.686 4.272 -23.931 1.00 94.62 228 ASN A O 1
ATOM 1855 N N . ARG A 1 229 ? -6.772 3.468 -23.078 1.00 93.81 229 ARG A N 1
ATOM 1856 C CA . ARG A 1 229 ? -6.012 4.731 -23.097 1.00 93.81 229 ARG A CA 1
ATOM 1857 C C . ARG A 1 229 ? -5.157 4.891 -24.359 1.00 93.81 229 ARG A C 1
ATOM 1859 O O . ARG A 1 229 ? -4.450 5.887 -24.476 1.00 93.81 229 ARG A O 1
ATOM 1866 N N . GLY A 1 230 ? -5.198 3.930 -25.285 1.00 95.19 230 GLY A N 1
ATOM 1867 C CA . GLY A 1 230 ? -4.419 3.954 -26.523 1.00 95.19 230 GLY A CA 1
ATOM 1868 C C . GLY A 1 230 ? -2.911 3.794 -26.313 1.00 95.19 230 GLY A C 1
ATOM 1869 O O . GLY A 1 230 ? -2.127 4.358 -27.071 1.00 95.19 230 GLY A O 1
ATOM 1870 N N . THR A 1 231 ? -2.487 3.068 -25.276 1.00 93.31 231 THR A N 1
ATOM 1871 C CA . THR A 1 231 ? -1.069 2.821 -24.978 1.00 93.31 231 THR A CA 1
ATOM 1872 C C . THR A 1 231 ? -0.854 1.373 -24.556 1.00 93.31 231 THR A C 1
ATOM 1874 O O . THR A 1 231 ? -1.740 0.770 -23.975 1.00 93.31 231 THR A O 1
ATOM 1877 N N . ASP A 1 232 ? 0.326 0.817 -24.798 1.00 92.06 232 ASP A N 1
ATOM 1878 C CA . ASP A 1 232 ? 0.782 -0.478 -24.274 1.00 92.06 232 ASP A CA 1
ATOM 1879 C C . ASP A 1 232 ? 1.910 -0.308 -23.236 1.00 92.06 232 ASP A C 1
ATOM 1881 O O . ASP A 1 232 ? 2.510 -1.274 -22.757 1.00 92.06 232 ASP A O 1
ATOM 1885 N N . TYR A 1 233 ? 2.202 0.939 -22.856 1.00 91.56 233 TYR A N 1
ATOM 1886 C CA . TYR A 1 233 ? 3.323 1.256 -21.991 1.00 91.56 233 TYR A CA 1
ATOM 1887 C C . TYR A 1 233 ? 3.086 0.773 -20.553 1.00 91.56 233 TYR A C 1
ATOM 1889 O O . TYR A 1 233 ? 2.127 1.171 -19.875 1.00 91.56 233 TYR A O 1
ATOM 1897 N N . ASN A 1 234 ? 4.048 -0.010 -20.055 1.00 92.56 234 ASN A N 1
ATOM 1898 C CA . ASN A 1 234 ? 4.170 -0.415 -18.654 1.00 92.56 234 ASN A CA 1
ATOM 1899 C C . ASN A 1 234 ? 2.963 -1.218 -18.120 1.00 92.56 234 ASN A C 1
ATOM 1901 O O . ASN A 1 234 ? 2.433 -0.928 -17.043 1.00 92.56 234 ASN A O 1
ATOM 1905 N N . ILE A 1 235 ? 2.510 -2.219 -18.883 1.00 96.94 235 ILE A N 1
ATOM 1906 C CA . ILE A 1 235 ? 1.447 -3.148 -18.455 1.00 96.94 235 ILE A CA 1
ATOM 1907 C C . ILE A 1 235 ? 1.899 -3.948 -17.224 1.00 96.94 235 ILE A C 1
ATOM 1909 O O . ILE A 1 235 ? 1.150 -4.042 -16.254 1.00 96.94 235 ILE A O 1
ATOM 1913 N N . ASP A 1 236 ? 3.141 -4.440 -17.208 1.00 96.62 236 ASP A N 1
ATOM 1914 C CA . ASP A 1 236 ? 3.695 -5.222 -16.091 1.00 96.62 236 ASP A CA 1
ATOM 1915 C C . ASP A 1 236 ? 3.712 -4.410 -14.791 1.00 96.62 236 ASP A C 1
ATOM 1917 O O . ASP A 1 236 ? 3.210 -4.861 -13.764 1.00 96.62 236 ASP A O 1
ATOM 1921 N N . GLY A 1 237 ? 4.210 -3.168 -14.842 1.00 96.31 237 GLY A N 1
ATOM 1922 C CA . GLY A 1 237 ? 4.198 -2.271 -13.687 1.00 96.31 237 GLY A CA 1
ATOM 1923 C C . GLY A 1 237 ? 2.781 -1.937 -13.220 1.00 96.31 237 GLY A C 1
ATOM 1924 O O . GLY A 1 237 ? 2.518 -1.903 -12.024 1.00 96.31 237 GLY A O 1
ATOM 1925 N N . THR A 1 238 ? 1.834 -1.791 -14.153 1.00 96.75 238 THR A N 1
ATOM 1926 C CA . THR A 1 238 ? 0.410 -1.596 -13.818 1.00 96.75 238 THR A CA 1
ATOM 1927 C C . THR A 1 238 ? -0.185 -2.836 -13.141 1.00 96.75 238 THR A C 1
ATOM 1929 O O . THR A 1 238 ? -0.975 -2.708 -12.210 1.00 96.75 238 THR A O 1
ATOM 1932 N N . THR A 1 239 ? 0.233 -4.032 -13.561 1.00 98.12 239 THR A N 1
ATOM 1933 C CA . THR A 1 239 ? -0.181 -5.308 -12.957 1.00 98.12 239 THR A CA 1
ATOM 1934 C C . THR A 1 239 ? 0.301 -5.407 -11.511 1.00 98.12 239 THR A C 1
ATOM 1936 O O . THR A 1 239 ? -0.487 -5.724 -10.622 1.00 98.12 239 THR A O 1
ATOM 1939 N N . VAL A 1 240 ? 1.572 -5.075 -11.253 1.00 97.62 240 VAL A N 1
ATOM 1940 C CA . VAL A 1 240 ? 2.120 -5.035 -9.887 1.00 97.62 240 VAL A CA 1
ATOM 1941 C C . VAL A 1 240 ? 1.433 -3.963 -9.044 1.00 97.62 240 VAL A C 1
ATOM 1943 O O . VAL A 1 240 ? 1.094 -4.233 -7.895 1.00 97.62 240 VAL A O 1
ATOM 1946 N N . ASN A 1 241 ? 1.141 -2.789 -9.610 1.00 96.88 241 ASN A N 1
ATOM 1947 C CA . ASN A 1 241 ? 0.398 -1.748 -8.901 1.00 96.88 241 ASN A CA 1
ATOM 1948 C C . ASN A 1 241 ? -0.992 -2.227 -8.453 1.00 96.88 241 ASN A C 1
ATOM 1950 O O . ASN A 1 241 ? -1.379 -1.974 -7.321 1.00 96.88 241 ASN A O 1
ATOM 1954 N N . TYR A 1 242 ? -1.722 -2.983 -9.282 1.00 97.69 242 TYR A N 1
ATOM 1955 C CA . TYR A 1 242 ? -2.999 -3.572 -8.858 1.00 97.69 242 TYR A CA 1
ATOM 1956 C C . TYR A 1 242 ? -2.857 -4.547 -7.687 1.00 97.69 242 TYR A C 1
ATOM 1958 O O . TYR A 1 242 ? -3.717 -4.563 -6.807 1.00 97.69 242 TYR A O 1
ATOM 1966 N N . VAL A 1 243 ? -1.776 -5.332 -7.642 1.00 98.00 243 VAL A N 1
ATOM 1967 C CA . VAL A 1 243 ? -1.484 -6.186 -6.482 1.00 98.00 243 VAL A CA 1
ATOM 1968 C C . VAL A 1 243 ? -1.237 -5.332 -5.239 1.00 98.00 243 VAL A C 1
ATOM 1970 O O . VAL A 1 243 ? -1.875 -5.570 -4.217 1.00 98.00 243 VAL A O 1
ATOM 1973 N N . MET A 1 244 ? -0.367 -4.324 -5.329 1.00 97.06 244 MET A N 1
ATOM 1974 C CA . MET A 1 244 ? -0.023 -3.466 -4.189 1.00 97.06 244 MET A CA 1
ATOM 1975 C C . MET A 1 244 ? -1.240 -2.707 -3.653 1.00 97.06 244 MET A C 1
ATOM 1977 O O . MET A 1 244 ? -1.529 -2.831 -2.468 1.00 97.06 244 MET A O 1
ATOM 1981 N N . CYS A 1 245 ? -2.021 -2.042 -4.511 1.00 95.94 245 CYS A N 1
ATOM 1982 C CA . CYS A 1 245 ? -3.234 -1.332 -4.090 1.00 95.94 245 CYS A CA 1
ATOM 1983 C C . CYS A 1 245 ? -4.273 -2.278 -3.465 1.00 95.94 245 CYS A C 1
ATOM 1985 O O . CYS A 1 245 ? -4.966 -1.916 -2.518 1.00 95.94 245 CYS A O 1
ATOM 1987 N N . SER A 1 246 ? -4.388 -3.517 -3.962 1.00 96.81 246 SER A N 1
ATOM 1988 C CA . SER A 1 246 ? -5.288 -4.506 -3.358 1.00 96.81 246 SER A CA 1
ATOM 1989 C C . SER A 1 246 ? -4.829 -4.935 -1.962 1.00 96.81 246 SER A C 1
ATOM 1991 O O . SER A 1 246 ? -5.676 -5.176 -1.101 1.00 96.81 246 SER A O 1
ATOM 1993 N N . LEU A 1 247 ? -3.519 -5.081 -1.744 1.00 97.44 247 LEU A N 1
ATOM 1994 C CA . LEU A 1 247 ? -2.948 -5.423 -0.438 1.00 97.44 247 LEU A CA 1
ATOM 1995 C C . LEU A 1 247 ? -3.061 -4.253 0.538 1.00 97.44 247 LEU A C 1
ATOM 1997 O O . LEU A 1 247 ? -3.400 -4.464 1.697 1.00 97.44 247 LEU A O 1
ATOM 2001 N N . GLU A 1 248 ? -2.823 -3.040 0.052 1.00 97.00 248 GLU A N 1
ATOM 2002 C CA . GLU A 1 248 ? -2.940 -1.795 0.805 1.00 97.00 248 GLU A CA 1
ATOM 2003 C C . GLU A 1 248 ? -4.367 -1.589 1.298 1.00 97.00 248 GLU A C 1
ATOM 2005 O O . GLU A 1 248 ? -4.587 -1.490 2.502 1.00 97.00 248 GLU A O 1
ATOM 2010 N N . ASN A 1 249 ? -5.355 -1.676 0.403 1.00 96.81 249 ASN A N 1
ATOM 2011 C CA . ASN A 1 249 ? -6.758 -1.600 0.791 1.00 96.81 249 ASN A CA 1
ATOM 2012 C C . ASN A 1 249 ? -7.125 -2.690 1.811 1.00 96.81 249 ASN A C 1
ATOM 2014 O O . ASN A 1 249 ? -7.870 -2.440 2.752 1.00 96.81 249 ASN A O 1
ATOM 2018 N N . LYS A 1 250 ? -6.589 -3.909 1.667 1.00 97.75 250 LYS A N 1
ATOM 2019 C CA . LYS A 1 250 ? -6.830 -4.980 2.644 1.00 97.75 250 LYS A CA 1
ATOM 2020 C C . LYS A 1 250 ? -6.259 -4.628 4.023 1.00 97.75 250 LYS A C 1
ATOM 2022 O O . LYS A 1 250 ? -6.960 -4.803 5.016 1.00 97.75 250 LYS A O 1
ATOM 2027 N N . ALA A 1 251 ? -5.023 -4.137 4.090 1.00 98.00 251 ALA A N 1
ATOM 2028 C CA . ALA A 1 251 ? -4.390 -3.723 5.341 1.00 98.00 251 ALA A CA 1
ATOM 2029 C C . ALA A 1 251 ? -5.134 -2.543 5.989 1.00 98.00 251 ALA A C 1
ATOM 2031 O O . ALA A 1 251 ? -5.403 -2.578 7.191 1.00 98.00 251 ALA A O 1
ATOM 2032 N N . LEU A 1 252 ? -5.547 -1.561 5.183 1.00 97.75 252 LEU A N 1
ATOM 2033 C CA . LEU A 1 252 ? -6.345 -0.417 5.617 1.00 97.75 252 LEU A CA 1
ATOM 2034 C C . LEU A 1 252 ? -7.682 -0.855 6.230 1.00 97.75 252 LEU A C 1
ATOM 2036 O O . LEU A 1 252 ? -8.033 -0.417 7.323 1.00 97.75 252 LEU A O 1
ATOM 2040 N N . MET A 1 253 ? -8.404 -1.767 5.571 1.00 98.00 253 MET A N 1
ATOM 2041 C CA . MET A 1 253 ? -9.677 -2.276 6.090 1.00 98.00 253 MET A CA 1
ATOM 2042 C C . MET A 1 253 ? -9.506 -3.078 7.387 1.00 98.00 253 MET A C 1
ATOM 2044 O O . MET A 1 253 ? -10.343 -2.970 8.276 1.00 98.00 253 MET A O 1
ATOM 2048 N N . ILE A 1 254 ? -8.406 -3.821 7.548 1.00 98.19 254 ILE A N 1
ATOM 2049 C CA . ILE A 1 254 ? -8.097 -4.513 8.813 1.00 98.19 254 ILE A CA 1
ATOM 2050 C C . ILE A 1 254 ? -7.828 -3.506 9.939 1.00 98.19 254 ILE A C 1
ATOM 2052 O O . ILE A 1 254 ? -8.293 -3.700 11.063 1.00 98.19 254 ILE A O 1
ATOM 2056 N N . ALA A 1 255 ? -7.097 -2.425 9.652 1.00 97.94 255 ALA A N 1
ATOM 2057 C CA . ALA A 1 255 ? -6.878 -1.353 10.620 1.00 97.94 255 ALA A CA 1
ATOM 2058 C C . ALA A 1 255 ? -8.201 -0.663 10.997 1.00 97.94 255 ALA A C 1
ATOM 2060 O O . ALA A 1 255 ? -8.464 -0.453 12.179 1.00 97.94 255 ALA A O 1
ATOM 2061 N N . PHE A 1 256 ? -9.066 -0.385 10.017 1.00 97.88 256 PHE A N 1
ATOM 2062 C CA . PHE A 1 256 ? -10.408 0.161 10.237 1.00 97.88 256 PHE A CA 1
ATOM 2063 C C . PHE A 1 256 ? -11.270 -0.738 11.138 1.00 97.88 256 PHE A C 1
ATOM 2065 O O . PHE A 1 256 ? -11.890 -0.260 12.091 1.00 97.88 256 PHE A O 1
ATOM 2072 N N . GLU A 1 257 ? -11.297 -2.046 10.865 1.00 98.06 257 GLU A N 1
ATOM 2073 C CA . GLU A 1 257 ? -12.033 -3.023 11.673 1.00 98.06 257 GLU A CA 1
ATOM 2074 C C . GLU A 1 257 ? -11.514 -3.048 13.112 1.00 98.06 257 GLU A C 1
ATOM 2076 O O . GLU A 1 257 ? -12.309 -2.962 14.046 1.00 98.06 257 GLU A O 1
ATOM 2081 N N . TYR A 1 258 ? -10.191 -3.077 13.301 1.00 98.06 258 TYR A N 1
ATOM 2082 C CA . TYR A 1 258 ? -9.584 -3.015 14.629 1.00 98.06 258 TYR A CA 1
ATOM 2083 C C . TYR A 1 258 ? -9.982 -1.744 15.389 1.00 98.06 258 TYR A C 1
ATOM 2085 O O . TYR A 1 258 ? -10.368 -1.821 16.552 1.00 98.06 258 TYR A O 1
ATOM 2093 N N . LEU A 1 259 ? -9.936 -0.574 14.748 1.00 97.00 259 LEU A N 1
ATOM 2094 C CA . LEU A 1 259 ? -10.339 0.688 15.380 1.00 97.00 259 LEU A CA 1
ATOM 2095 C C . LEU A 1 259 ? -11.810 0.665 15.800 1.00 97.00 259 LEU A C 1
ATOM 2097 O O . LEU A 1 259 ? -12.139 1.055 16.920 1.00 97.00 259 LEU A O 1
ATOM 2101 N N . THR A 1 260 ? -12.672 0.121 14.943 1.00 96.25 260 THR A N 1
ATOM 2102 C CA . THR A 1 260 ? -14.099 -0.047 15.239 1.00 96.25 260 THR A CA 1
ATOM 2103 C C . THR A 1 260 ? -14.316 -1.002 16.421 1.00 96.25 260 THR A C 1
ATOM 2105 O O . THR A 1 260 ? -15.129 -0.716 17.297 1.00 96.25 260 THR A O 1
ATOM 2108 N N . GLU A 1 261 ? -13.556 -2.103 16.503 1.00 96.94 261 GLU A N 1
ATOM 2109 C CA . GLU A 1 261 ? -13.558 -3.033 17.648 1.00 96.94 261 GLU A CA 1
ATOM 2110 C C . GLU A 1 261 ? -13.121 -2.351 18.960 1.00 96.94 261 GLU A C 1
ATOM 2112 O O . GLU A 1 261 ? -13.549 -2.764 20.036 1.00 96.94 261 GLU A O 1
ATOM 2117 N N . GLN A 1 262 ? -12.281 -1.312 18.884 1.00 95.94 262 GLN A N 1
ATOM 2118 C CA . GLN A 1 262 ? -11.832 -0.508 20.029 1.00 95.94 262 GLN A CA 1
ATOM 2119 C C . GLN A 1 262 ? -12.760 0.676 20.361 1.00 95.94 262 GLN A C 1
ATOM 2121 O O . GLN A 1 262 ? -12.391 1.519 21.188 1.00 95.94 262 GLN A O 1
ATOM 2126 N N . GLU A 1 263 ? -13.936 0.742 19.725 1.00 95.75 263 GLU A N 1
ATOM 2127 C CA . GLU A 1 263 ? -14.912 1.835 19.843 1.00 95.75 263 GLU A CA 1
ATOM 2128 C C . GLU A 1 263 ? -14.327 3.206 19.453 1.00 95.75 263 GLU A C 1
ATOM 2130 O O . GLU A 1 263 ? -14.690 4.241 20.011 1.00 95.75 263 GLU A O 1
ATOM 2135 N N . ILE A 1 264 ? -13.396 3.220 18.493 1.00 95.75 264 ILE A N 1
ATOM 2136 C CA . ILE A 1 264 ? -12.797 4.440 17.948 1.00 95.75 264 ILE A CA 1
ATOM 2137 C C . ILE A 1 264 ? -13.500 4.792 16.644 1.00 95.75 264 ILE A C 1
ATOM 2139 O O . ILE A 1 264 ? -13.534 4.005 15.698 1.00 95.75 264 ILE A O 1
ATOM 2143 N N . GLU A 1 265 ? -14.038 6.004 16.589 1.00 94.00 265 GLU A N 1
ATOM 2144 C CA . GLU A 1 265 ? -14.675 6.532 15.390 1.00 94.00 265 GLU A CA 1
ATOM 2145 C C . GLU A 1 265 ? -13.629 6.935 14.341 1.00 94.00 265 GLU A C 1
ATOM 2147 O O . GLU A 1 265 ? -12.761 7.778 14.588 1.00 94.00 265 GLU A O 1
ATOM 2152 N N . VAL A 1 266 ? -13.736 6.330 13.156 1.00 95.06 266 VAL A N 1
ATOM 2153 C CA . VAL A 1 266 ? -12.952 6.695 11.973 1.00 95.06 266 VAL A CA 1
ATOM 2154 C C . VAL A 1 266 ? -13.714 7.764 11.199 1.00 95.06 266 VAL A C 1
ATOM 2156 O O . VAL A 1 266 ? -14.807 7.506 10.697 1.00 95.06 266 VAL A O 1
ATOM 2159 N N . GLY A 1 267 ? -13.135 8.959 11.093 1.00 92.19 267 GLY A N 1
ATOM 2160 C CA . GLY A 1 267 ? -13.769 10.090 10.419 1.00 92.19 267 GLY A CA 1
ATOM 2161 C C . GLY A 1 267 ? -13.648 10.033 8.895 1.00 92.19 267 GLY A C 1
ATOM 2162 O O . GLY A 1 267 ? -14.577 10.419 8.191 1.00 92.19 267 GLY A O 1
ATOM 2163 N N . SER A 1 268 ? -12.526 9.534 8.365 1.00 92.31 268 SER A N 1
ATOM 2164 C CA . SER A 1 268 ? -12.326 9.396 6.916 1.00 92.31 268 SER A CA 1
ATOM 2165 C C . SER A 1 268 ? -11.311 8.310 6.581 1.00 92.31 268 SER A C 1
ATOM 2167 O O . SER A 1 268 ? -10.364 8.090 7.329 1.00 92.31 268 SER A O 1
ATOM 2169 N N . LEU A 1 269 ? -11.477 7.686 5.416 1.00 91.25 269 LEU A N 1
ATOM 2170 C CA . LEU A 1 269 ? -10.427 6.913 4.750 1.00 91.25 269 LEU A CA 1
ATOM 2171 C C . LEU A 1 269 ? -9.713 7.843 3.762 1.00 91.25 269 LEU A C 1
ATOM 2173 O O . LEU A 1 269 ? -10.382 8.585 3.039 1.00 91.25 269 LEU A O 1
ATOM 2177 N N . VAL A 1 270 ? -8.382 7.849 3.756 1.00 87.50 270 VAL A N 1
ATOM 2178 C CA . VAL A 1 270 ? -7.563 8.778 2.965 1.00 87.50 270 VAL A CA 1
ATOM 2179 C C . VAL A 1 270 ? -6.407 8.000 2.344 1.00 87.50 270 VAL A C 1
ATOM 2181 O O . VAL A 1 270 ? -5.409 7.756 3.003 1.00 87.50 270 VAL A O 1
ATOM 2184 N N . PHE A 1 271 ? -6.535 7.618 1.070 1.00 85.44 271 PHE A N 1
ATOM 2185 C CA . PHE A 1 271 ? -5.522 6.825 0.355 1.00 85.44 271 PHE A CA 1
ATOM 2186 C C . PHE A 1 271 ? -5.100 5.555 1.123 1.00 85.44 271 PHE A C 1
ATOM 2188 O O . PHE A 1 271 ? -5.937 4.676 1.330 1.00 85.44 271 PHE A O 1
ATOM 2195 N N . ASP A 1 272 ? -3.827 5.464 1.512 1.00 84.50 272 ASP A N 1
ATOM 2196 C CA . ASP A 1 272 ? -3.188 4.394 2.280 1.00 84.50 272 ASP A CA 1
ATOM 2197 C C . ASP A 1 272 ? -3.313 4.566 3.804 1.00 84.50 272 ASP A C 1
ATOM 2199 O O . ASP A 1 272 ? -2.799 3.751 4.576 1.00 84.50 272 ASP A O 1
ATOM 2203 N N . GLY A 1 273 ? -4.069 5.572 4.240 1.00 92.88 273 GLY A N 1
ATOM 2204 C CA . GLY A 1 273 ? -4.327 5.891 5.633 1.00 92.88 273 GLY A CA 1
ATOM 2205 C C . GLY A 1 273 ? -5.801 6.130 5.961 1.00 92.88 273 GLY A C 1
ATOM 2206 O O . GLY A 1 273 ? -6.725 5.967 5.154 1.00 92.88 273 GLY A O 1
ATOM 2207 N N . LEU A 1 274 ? -6.033 6.501 7.213 1.00 95.31 274 LEU A N 1
ATOM 2208 C CA . LEU A 1 274 ? -7.332 6.879 7.755 1.00 95.31 274 LEU A CA 1
ATOM 2209 C C . LEU A 1 274 ? -7.156 7.959 8.819 1.00 95.31 274 LEU A C 1
ATOM 2211 O O . LEU A 1 274 ? -6.118 8.049 9.464 1.00 95.31 274 LEU A O 1
ATOM 2215 N N . MET A 1 275 ? -8.204 8.738 9.056 1.00 95.12 275 MET A N 1
ATOM 2216 C CA . MET A 1 275 ? -8.206 9.771 10.086 1.00 95.12 275 MET A CA 1
ATOM 2217 C C . MET A 1 275 ? -9.163 9.410 11.220 1.00 95.12 275 MET A C 1
ATOM 2219 O O . MET A 1 275 ? -10.297 8.988 10.972 1.00 95.12 275 MET A O 1
ATOM 2223 N N . ILE A 1 276 ? -8.731 9.620 12.465 1.00 95.44 276 ILE A N 1
ATOM 2224 C CA . ILE A 1 276 ? -9.551 9.422 13.674 1.00 95.44 276 ILE A CA 1
ATOM 2225 C C . ILE A 1 276 ? -9.642 10.711 14.489 1.00 95.44 276 ILE A C 1
ATOM 2227 O O . ILE A 1 276 ? -8.717 11.519 14.479 1.00 95.44 276 ILE A O 1
ATOM 2231 N N . TYR A 1 277 ? -10.736 10.901 15.223 1.00 93.81 277 TYR A N 1
ATOM 2232 C CA . TYR A 1 277 ? -10.926 12.092 16.056 1.00 93.81 277 TYR A CA 1
ATOM 2233 C C . TYR A 1 277 ? -10.053 12.069 17.317 1.00 93.81 277 TYR A C 1
ATOM 2235 O O . TYR A 1 277 ? -10.026 11.071 18.045 1.00 93.81 277 TYR A O 1
ATOM 2243 N N . LYS A 1 278 ? -9.387 13.193 17.614 1.00 94.12 278 LYS A N 1
ATOM 2244 C CA . LYS A 1 278 ? -8.558 13.354 18.823 1.00 94.12 278 LYS A CA 1
ATOM 2245 C C . LYS A 1 278 ? -9.376 13.325 20.110 1.00 94.12 278 LYS A C 1
ATOM 2247 O O . LYS A 1 278 ? -8.918 12.769 21.102 1.00 94.12 278 LYS A O 1
ATOM 2252 N N . ASP A 1 279 ? -10.600 13.848 20.087 1.00 88.75 279 ASP A N 1
ATOM 2253 C CA . ASP A 1 279 ? -11.474 13.936 21.269 1.00 88.75 279 ASP A CA 1
ATOM 2254 C C . ASP A 1 279 ? -11.718 12.576 21.947 1.00 88.75 279 ASP A C 1
ATOM 2256 O O . ASP A 1 279 ? -11.940 12.504 23.156 1.00 88.75 279 ASP A O 1
ATOM 2260 N N . ASN A 1 280 ? -11.621 11.487 21.180 1.00 80.25 280 ASN A N 1
ATOM 2261 C CA . ASN A 1 280 ? -11.872 10.127 21.650 1.00 80.25 280 ASN A CA 1
ATOM 2262 C C . ASN A 1 280 ? -10.586 9.341 21.977 1.00 80.25 280 ASN A C 1
ATOM 2264 O O . ASN A 1 280 ? -10.658 8.194 22.434 1.00 80.25 280 ASN A O 1
ATOM 2268 N N . VAL A 1 281 ? -9.402 9.924 21.750 1.00 91.81 281 VAL A N 1
ATOM 2269 C CA . VAL A 1 281 ? -8.111 9.234 21.865 1.00 91.81 281 VAL A CA 1
ATOM 2270 C C . VAL A 1 281 ? -7.057 10.146 22.489 1.00 91.81 281 VAL A C 1
ATOM 2272 O O . VAL A 1 281 ? -6.610 11.110 21.881 1.00 91.81 281 VAL A O 1
ATOM 2275 N N . SER A 1 282 ? -6.587 9.804 23.693 1.00 91.44 282 SER A N 1
ATOM 2276 C CA . SER A 1 282 ? -5.455 10.520 24.290 1.00 91.44 282 SER A CA 1
ATOM 2277 C C . SER A 1 282 ? -4.140 10.216 23.547 1.00 91.44 282 SER A C 1
ATOM 2279 O O . SER A 1 282 ? -3.997 9.124 22.981 1.00 91.44 282 SER A O 1
ATOM 2281 N N . PRO A 1 283 ? -3.140 11.118 23.591 1.00 88.44 283 PRO A N 1
ATOM 2282 C CA . PRO A 1 283 ? -1.827 10.881 22.985 1.00 88.44 283 PRO A CA 1
ATOM 2283 C C . PRO A 1 283 ? -1.140 9.590 23.463 1.00 88.44 283 PRO A C 1
ATOM 2285 O O . PRO A 1 283 ? -0.462 8.913 22.689 1.00 88.44 283 PRO A O 1
ATOM 2288 N N . GLU A 1 284 ? -1.335 9.209 24.727 1.00 89.94 284 GLU A N 1
ATOM 2289 C CA . GLU A 1 284 ? -0.791 7.972 25.294 1.00 89.94 284 GLU A CA 1
ATOM 2290 C C . GLU A 1 284 ? -1.470 6.743 24.676 1.00 89.94 284 GLU A C 1
ATOM 2292 O O . GLU A 1 284 ? -0.790 5.799 24.265 1.00 89.94 284 GLU A O 1
ATOM 2297 N N . ARG A 1 285 ? -2.804 6.784 24.538 1.00 94.56 285 ARG A N 1
ATOM 2298 C CA . ARG A 1 285 ? -3.596 5.704 23.931 1.00 94.56 285 ARG A CA 1
ATOM 2299 C C . ARG A 1 285 ? -3.297 5.550 22.439 1.00 94.56 285 ARG A C 1
ATOM 2301 O O . ARG A 1 285 ? -3.301 4.428 21.935 1.00 94.56 285 ARG A O 1
ATOM 2308 N N . LEU A 1 286 ? -2.983 6.640 21.733 1.00 95.69 286 LEU A N 1
ATOM 2309 C CA . LEU A 1 286 ? -2.645 6.609 20.305 1.00 95.69 286 LEU A CA 1
ATOM 2310 C C . LEU A 1 286 ? -1.508 5.623 20.008 1.00 95.69 286 LEU A C 1
ATOM 2312 O O . LEU A 1 286 ? -1.609 4.814 19.090 1.00 95.69 286 LEU A O 1
ATOM 2316 N N . SER A 1 287 ? -0.449 5.627 20.818 1.00 94.94 287 SER A N 1
ATOM 2317 C CA . SER A 1 287 ? 0.691 4.721 20.620 1.00 94.94 287 SER A CA 1
ATOM 2318 C C . SER A 1 287 ? 0.309 3.241 20.742 1.00 94.94 287 SER A C 1
ATOM 2320 O O . SER A 1 287 ? 0.881 2.392 20.056 1.00 94.94 287 SER A O 1
ATOM 2322 N N . GLU A 1 288 ? -0.647 2.913 21.612 1.00 96.19 288 GLU A N 1
ATOM 2323 C CA . GLU A 1 288 ? -1.172 1.553 21.771 1.00 96.19 288 GLU A CA 1
ATOM 2324 C C . GLU A 1 288 ? -2.062 1.163 20.590 1.00 96.19 288 GLU A C 1
ATOM 2326 O O . GLU A 1 288 ? -1.942 0.055 20.068 1.00 96.19 288 GLU A O 1
ATOM 2331 N N . ILE A 1 289 ? -2.890 2.096 20.117 1.00 96.75 289 ILE A N 1
ATOM 2332 C CA . ILE A 1 289 ? -3.754 1.917 18.948 1.00 96.75 289 ILE A CA 1
ATOM 2333 C C . ILE A 1 289 ? -2.925 1.614 17.698 1.00 96.75 289 ILE A C 1
ATOM 2335 O O . ILE A 1 289 ? -3.177 0.612 17.037 1.00 96.75 289 ILE A O 1
ATOM 2339 N N . LEU A 1 290 ? -1.898 2.419 17.407 1.00 97.56 290 LEU A N 1
ATOM 2340 C CA . LEU A 1 290 ? -1.039 2.239 16.229 1.00 97.56 290 LEU A CA 1
ATOM 2341 C C . LEU A 1 290 ? -0.335 0.868 16.233 1.00 97.56 290 LEU A C 1
ATOM 2343 O O . LEU A 1 290 ? -0.263 0.179 15.207 1.00 97.56 290 LEU A O 1
ATOM 2347 N N . LYS A 1 291 ? 0.142 0.433 17.409 1.00 97.69 291 LYS A N 1
ATOM 2348 C CA . LYS A 1 291 ? 0.712 -0.910 17.601 1.00 97.69 291 LYS A CA 1
ATOM 2349 C C . LYS A 1 291 ? -0.335 -2.000 17.396 1.00 97.69 291 LYS A C 1
ATOM 2351 O O . LYS A 1 291 ? -0.038 -2.995 16.742 1.00 97.69 291 LYS A O 1
ATOM 2356 N N . GLY A 1 292 ? -1.540 -1.805 17.923 1.00 98.00 292 GLY A N 1
ATOM 2357 C CA . GLY A 1 292 ? -2.665 -2.718 17.759 1.00 98.00 292 GLY A CA 1
ATOM 2358 C C . GLY A 1 292 ? -3.077 -2.901 16.300 1.00 98.00 292 GLY A C 1
ATOM 2359 O O . GLY A 1 292 ? -3.186 -4.038 15.847 1.00 98.00 292 GLY A O 1
ATOM 2360 N N . CYS A 1 293 ? -3.184 -1.812 15.531 1.00 98.12 293 CYS A N 1
ATOM 2361 C CA . CYS A 1 293 ? -3.441 -1.877 14.092 1.00 98.12 293 CYS A CA 1
ATOM 2362 C C . CYS A 1 293 ? -2.347 -2.686 13.375 1.00 98.12 293 CYS A C 1
ATOM 2364 O O . CYS A 1 293 ? -2.651 -3.617 12.630 1.00 98.12 293 CYS A O 1
ATOM 2366 N N . SER A 1 294 ? -1.071 -2.377 13.643 1.00 98.38 294 SER A N 1
ATOM 2367 C CA . SER A 1 294 ? 0.074 -3.074 13.029 1.00 98.38 294 SER A CA 1
ATOM 2368 C C . SER A 1 294 ? 0.051 -4.577 13.346 1.00 98.38 294 SER A C 1
ATOM 2370 O O . SER A 1 294 ? 0.240 -5.425 12.473 1.00 98.38 294 SER A O 1
ATOM 2372 N N . GLN A 1 295 ? -0.236 -4.917 14.605 1.00 98.44 295 GLN A N 1
ATOM 2373 C CA . GLN A 1 295 ? -0.318 -6.293 15.079 1.00 98.44 295 GLN A CA 1
ATOM 2374 C C . GLN A 1 295 ? -1.501 -7.043 14.452 1.00 98.44 295 GLN A C 1
ATOM 2376 O O . GLN A 1 295 ? -1.324 -8.176 14.006 1.00 98.44 295 GLN A O 1
ATOM 2381 N N . LYS A 1 296 ? -2.677 -6.413 14.337 1.00 98.38 296 LYS A N 1
ATOM 2382 C CA . LYS A 1 296 ? -3.847 -7.017 13.688 1.00 98.38 296 LYS A CA 1
ATOM 2383 C C . LYS A 1 296 ? -3.582 -7.301 12.207 1.00 98.38 296 LYS A C 1
ATOM 2385 O O . LYS A 1 296 ? -3.915 -8.384 11.726 1.00 98.38 296 LYS A O 1
ATOM 2390 N N . VAL A 1 297 ? -2.925 -6.385 11.488 1.00 98.25 297 VAL A N 1
ATOM 2391 C CA . VAL A 1 297 ? -2.516 -6.632 10.093 1.00 98.25 297 VAL A CA 1
ATOM 2392 C C . VAL A 1 297 ? -1.557 -7.819 10.014 1.00 98.25 297 VAL A C 1
ATOM 2394 O O . VAL A 1 297 ? -1.751 -8.704 9.182 1.00 98.25 297 VAL A O 1
ATOM 2397 N N . LYS A 1 298 ? -0.575 -7.907 10.916 1.00 98.25 298 LYS A N 1
ATOM 2398 C CA . LYS A 1 298 ? 0.341 -9.051 10.978 1.00 98.25 298 LYS A CA 1
ATOM 2399 C C . LYS A 1 298 ? -0.376 -10.373 11.252 1.00 98.25 298 LYS A C 1
ATOM 2401 O O . LYS A 1 298 ? -0.036 -11.377 10.638 1.00 98.25 298 LYS A O 1
ATOM 2406 N N . GLU A 1 299 ? -1.365 -10.390 12.138 1.00 98.31 299 GLU A N 1
ATOM 2407 C CA . GLU A 1 299 ? -2.141 -11.594 12.459 1.00 98.31 299 GLU A CA 1
ATOM 2408 C C . GLU A 1 299 ? -2.993 -12.081 11.284 1.00 98.31 299 GLU A C 1
ATOM 2410 O O . GLU A 1 299 ? -3.061 -13.281 11.027 1.00 98.31 299 GLU A O 1
ATOM 2415 N N . VAL A 1 300 ? -3.631 -11.159 10.559 1.00 97.75 300 VAL A N 1
ATOM 2416 C CA . VAL A 1 300 ? -4.581 -11.494 9.486 1.00 97.75 300 VAL A CA 1
ATOM 2417 C C . VAL A 1 300 ? -3.891 -11.694 8.135 1.00 97.75 300 VAL A C 1
ATOM 2419 O O . VAL A 1 300 ? -4.303 -12.547 7.347 1.00 97.75 300 VAL A O 1
ATOM 2422 N N . MET A 1 301 ? -2.863 -10.899 7.834 1.00 97.06 301 MET A N 1
ATOM 2423 C CA . MET A 1 301 ? -2.151 -10.929 6.551 1.00 97.06 301 MET A CA 1
ATOM 2424 C C . MET A 1 301 ? -0.789 -11.612 6.620 1.00 97.06 301 MET A C 1
ATOM 2426 O O . MET A 1 301 ? -0.181 -11.793 5.576 1.00 97.06 301 MET A O 1
ATOM 2430 N N . GLY A 1 302 ? -0.266 -11.927 7.807 1.00 97.06 302 GLY A N 1
ATOM 2431 C CA . GLY A 1 302 ? 1.120 -12.385 7.952 1.00 97.06 302 GLY A CA 1
ATOM 2432 C C . GLY A 1 302 ? 2.162 -11.290 7.695 1.00 97.06 302 GLY A C 1
ATOM 2433 O O . GLY A 1 302 ? 3.359 -11.561 7.751 1.00 97.06 302 GLY A O 1
ATOM 2434 N N . CYS A 1 303 ? 1.734 -10.048 7.438 1.00 96.38 303 CYS A N 1
ATOM 2435 C CA . CYS A 1 303 ? 2.611 -8.970 7.000 1.00 96.38 303 CYS A CA 1
ATOM 2436 C C . CYS A 1 303 ? 2.939 -7.990 8.127 1.00 96.38 303 CYS A C 1
ATOM 2438 O O . CYS A 1 303 ? 2.048 -7.437 8.769 1.00 96.38 303 CYS A O 1
ATOM 2440 N N . ASN A 1 304 ? 4.230 -7.743 8.352 1.00 96.44 304 ASN A N 1
ATOM 2441 C CA . ASN A 1 304 ? 4.708 -6.839 9.395 1.00 96.44 304 ASN A CA 1
ATOM 2442 C C . ASN A 1 304 ? 4.786 -5.387 8.888 1.00 96.44 304 ASN A C 1
ATOM 2444 O O . ASN A 1 304 ? 5.877 -4.858 8.680 1.00 96.44 304 ASN A O 1
ATOM 2448 N N . ILE A 1 305 ? 3.629 -4.75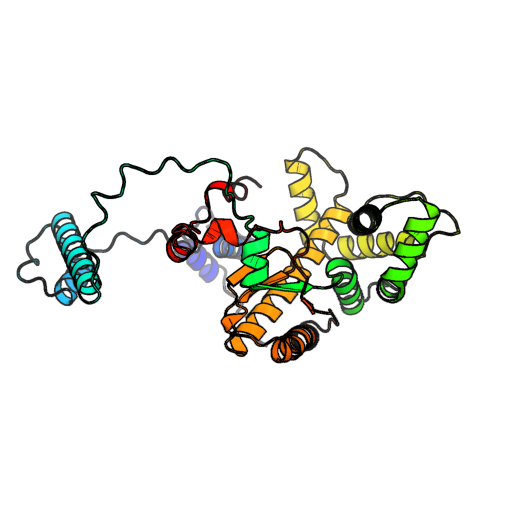8 8.664 1.00 96.81 305 ILE A N 1
ATOM 2449 C CA . ILE A 1 305 ? 3.541 -3.336 8.308 1.00 96.81 305 ILE A CA 1
ATOM 2450 C C . ILE A 1 305 ? 3.536 -2.468 9.571 1.00 96.81 305 ILE A C 1
ATOM 2452 O O . ILE A 1 305 ? 2.908 -2.815 10.569 1.00 96.81 305 ILE A O 1
ATOM 2456 N N . THR A 1 306 ? 4.243 -1.338 9.539 1.00 97.25 306 THR A N 1
ATOM 2457 C CA . THR A 1 306 ? 4.230 -0.367 10.642 1.00 97.25 306 THR A CA 1
ATOM 2458 C C . THR A 1 306 ? 3.212 0.724 10.347 1.00 97.25 306 THR A C 1
ATOM 2460 O O . THR A 1 306 ? 3.315 1.398 9.327 1.00 97.25 306 THR A O 1
ATOM 2463 N N . ILE A 1 307 ? 2.264 0.917 11.257 1.00 97.38 307 ILE A N 1
ATOM 2464 C CA . ILE A 1 307 ? 1.275 1.994 11.203 1.00 97.38 307 ILE A CA 1
ATOM 2465 C C . ILE A 1 307 ? 1.728 3.123 12.132 1.00 97.38 307 ILE A C 1
ATOM 2467 O O . ILE A 1 307 ? 2.147 2.879 13.266 1.00 97.38 307 ILE A O 1
ATOM 2471 N N . THR A 1 308 ? 1.688 4.358 11.639 1.00 96.88 308 THR A N 1
ATOM 2472 C CA . THR A 1 308 ? 2.216 5.548 12.318 1.00 96.88 308 THR A CA 1
ATOM 2473 C C . THR A 1 308 ? 1.232 6.707 12.249 1.00 96.88 308 THR A C 1
ATOM 2475 O O . THR A 1 308 ? 0.398 6.742 11.357 1.00 96.88 308 THR A O 1
ATOM 2478 N N . ASN A 1 309 ? 1.350 7.669 13.166 1.00 95.50 309 ASN A N 1
ATOM 2479 C CA . ASN A 1 309 ? 0.671 8.953 13.021 1.00 95.50 309 ASN A CA 1
ATOM 2480 C C . ASN A 1 309 ? 1.544 9.892 12.180 1.00 95.50 309 ASN A C 1
ATOM 2482 O O . ASN A 1 309 ? 2.658 10.220 12.604 1.00 95.50 309 ASN A O 1
ATOM 2486 N N . LYS A 1 310 ? 1.054 10.311 11.017 1.00 91.56 310 LYS A N 1
ATOM 2487 C CA . LYS A 1 310 ? 1.688 11.329 10.187 1.00 91.56 310 LYS A CA 1
ATOM 2488 C C . LYS A 1 310 ? 1.305 12.699 10.740 1.00 91.56 310 LYS A C 1
ATOM 2490 O O . LYS A 1 310 ? 0.135 13.006 10.930 1.00 91.56 310 LYS A O 1
ATOM 2495 N N . VAL A 1 311 ? 2.299 13.504 11.095 1.00 87.56 311 VAL A N 1
ATOM 2496 C CA . VAL A 1 311 ? 2.031 14.871 11.556 1.00 87.56 311 VAL A CA 1
ATOM 2497 C C . VAL A 1 311 ? 1.656 15.700 10.330 1.00 87.56 311 VAL A C 1
ATOM 2499 O O . VAL A 1 311 ? 2.346 15.617 9.318 1.00 87.56 311 VAL A O 1
ATOM 2502 N N . MET A 1 312 ? 0.554 16.444 10.411 1.00 82.00 312 MET A N 1
ATOM 2503 C CA . MET A 1 312 ? 0.161 17.397 9.376 1.00 82.00 312 MET A CA 1
ATOM 2504 C C . MET A 1 312 ? 0.955 18.687 9.607 1.00 82.00 312 MET A C 1
ATOM 2506 O O . MET A 1 312 ? 0.557 19.504 10.423 1.00 82.00 312 MET A O 1
ATOM 2510 N N . ASP A 1 313 ? 2.111 18.834 8.961 1.00 74.62 313 ASP A N 1
ATOM 2511 C CA . ASP A 1 313 ? 3.040 19.960 9.152 1.00 74.62 313 ASP A CA 1
ATOM 2512 C C . ASP A 1 313 ? 3.065 20.954 7.975 1.00 74.62 313 ASP A C 1
ATOM 2514 O O . ASP A 1 313 ? 3.887 21.869 7.941 1.00 74.62 313 ASP A O 1
ATOM 2518 N N . GLU A 1 314 ? 2.141 20.802 7.025 1.00 71.62 314 GLU A N 1
ATOM 2519 C CA . GLU A 1 314 ? 2.012 21.642 5.827 1.00 71.62 314 GLU A CA 1
ATOM 2520 C C . GLU A 1 314 ? 0.974 22.785 5.979 1.00 71.62 314 GLU A C 1
ATOM 2522 O O . GLU A 1 314 ? 0.768 23.552 5.038 1.00 71.62 314 GLU A O 1
ATOM 2527 N N . GLY A 1 315 ? 0.344 22.934 7.154 1.00 62.19 315 GLY A N 1
ATOM 2528 C CA . GLY A 1 315 ? -0.669 23.964 7.431 1.00 62.19 315 GLY A CA 1
ATOM 2529 C C . GLY A 1 315 ? -0.113 25.378 7.671 1.00 62.19 315 GLY A C 1
ATOM 2530 O O . GLY A 1 315 ? 1.086 25.587 7.864 1.00 62.19 315 GLY A O 1
ATOM 2531 N N . TYR A 1 316 ? -1.002 26.379 7.691 1.00 58.88 316 TYR A N 1
ATOM 2532 C CA . TYR A 1 316 ? -0.656 27.773 8.004 1.00 58.88 316 TYR A CA 1
ATOM 2533 C C . TYR A 1 316 ? -0.923 28.120 9.476 1.00 58.88 316 TYR A C 1
ATOM 2535 O O . TYR A 1 316 ? -1.977 27.776 10.020 1.00 58.88 316 TYR A O 1
ATOM 2543 N N . ASP A 1 317 ? -0.021 28.906 10.076 1.00 58.88 317 ASP A N 1
ATOM 2544 C CA . ASP A 1 317 ? -0.244 29.578 11.361 1.00 58.88 317 ASP A CA 1
ATOM 2545 C C . ASP A 1 317 ? -1.306 30.675 11.197 1.00 58.88 317 ASP A C 1
ATOM 2547 O O . ASP A 1 317 ? -1.037 31.772 10.694 1.00 58.88 317 ASP A O 1
ATOM 2551 N N . LEU A 1 318 ? -2.535 30.399 11.627 1.00 55.91 318 LEU A N 1
ATOM 2552 C CA . LEU A 1 318 ? -3.591 31.406 11.647 1.00 55.91 318 LEU A CA 1
ATOM 2553 C C . LEU A 1 318 ? -3.451 32.273 12.909 1.00 55.91 318 LEU A C 1
ATOM 2555 O O . LEU A 1 318 ? -3.457 31.740 14.021 1.00 55.91 318 LEU A O 1
ATOM 2559 N N . PRO A 1 319 ? -3.364 33.613 12.797 1.00 54.34 319 PRO A N 1
ATOM 2560 C CA . PRO A 1 319 ? -3.342 34.472 13.972 1.00 54.34 319 PRO A CA 1
ATOM 2561 C C . PRO A 1 319 ? -4.675 34.356 14.723 1.00 54.34 319 PRO A C 1
ATOM 2563 O O . PRO A 1 319 ? -5.726 34.773 14.229 1.00 54.34 319 PRO A O 1
ATOM 2566 N N . LEU A 1 320 ? -4.617 33.804 15.942 1.00 49.47 320 LEU A N 1
ATOM 2567 C CA . LEU A 1 320 ? -5.767 33.539 16.821 1.00 49.47 320 LEU A CA 1
ATOM 2568 C C . LEU A 1 320 ? -6.652 34.779 17.050 1.00 49.47 320 LEU A C 1
ATOM 2570 O O . LEU A 1 320 ? -7.862 34.672 17.258 1.00 49.47 320 LEU A O 1
ATOM 2574 N N . ASP A 1 321 ? -6.056 35.965 16.951 1.00 53.91 321 ASP A N 1
ATOM 2575 C CA . ASP A 1 321 ? -6.710 37.261 17.115 1.00 53.91 321 ASP A CA 1
ATOM 2576 C C . ASP A 1 321 ? -7.847 37.480 16.093 1.00 53.91 321 ASP A C 1
ATOM 2578 O O . ASP A 1 321 ? -8.829 38.165 16.396 1.00 53.91 321 ASP A O 1
ATOM 2582 N N . ALA A 1 322 ? -7.772 36.844 14.915 1.00 49.31 322 ALA A N 1
ATOM 2583 C CA . ALA A 1 322 ? -8.790 36.916 13.864 1.00 49.31 322 ALA A CA 1
ATOM 2584 C C . ALA A 1 322 ? -10.015 36.010 14.117 1.00 49.31 322 ALA 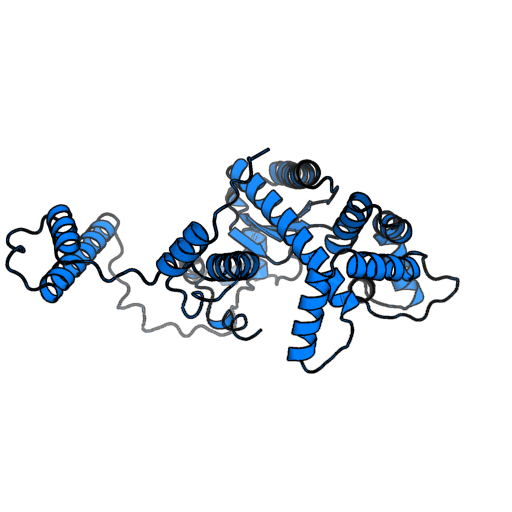A C 1
ATOM 2586 O O . ALA A 1 322 ? -11.090 36.263 13.572 1.00 49.31 322 ALA A O 1
ATOM 2587 N N . LEU A 1 323 ? -9.900 34.991 14.979 1.00 47.06 323 LEU A N 1
ATOM 2588 C CA . LEU A 1 323 ? -10.974 34.023 15.265 1.00 47.06 323 LEU A CA 1
ATOM 2589 C C . LEU A 1 323 ? -11.993 34.527 16.302 1.00 47.06 323 LEU A C 1
ATOM 2591 O O . LEU A 1 323 ? -13.063 33.942 16.472 1.00 47.06 323 LEU A O 1
ATOM 2595 N N . THR A 1 324 ? -11.707 35.650 16.969 1.00 46.22 324 THR A N 1
ATOM 2596 C CA . THR A 1 324 ? -12.599 36.248 17.979 1.00 46.22 324 THR A CA 1
ATOM 2597 C C . THR A 1 324 ? -13.870 36.875 17.388 1.00 46.22 324 THR A C 1
ATOM 2599 O O . THR A 1 324 ? -14.819 37.157 18.124 1.00 46.22 324 THR A O 1
ATOM 2602 N N . GLN A 1 325 ? -13.954 37.042 16.061 1.00 48.03 325 GLN A N 1
ATOM 2603 C CA . GLN A 1 325 ? -15.159 37.519 15.378 1.00 48.03 325 GLN A CA 1
ATOM 2604 C C . GLN A 1 325 ? -15.990 36.368 14.802 1.00 48.03 325 GLN A C 1
ATOM 2606 O O . GLN A 1 325 ? -15.953 36.062 13.616 1.00 48.03 325 GLN A O 1
ATOM 2611 N N . SER A 1 326 ? -16.815 35.769 15.665 1.00 45.66 326 SER A N 1
ATOM 2612 C CA . SER A 1 326 ? -18.049 35.046 15.307 1.00 45.66 326 SER A CA 1
ATOM 2613 C C . SER A 1 326 ? -17.969 34.033 14.154 1.00 45.66 326 SER A C 1
ATOM 2615 O O . SER A 1 326 ? -18.934 33.890 13.397 1.00 45.66 326 SER A O 1
ATOM 2617 N N . VAL A 1 327 ? -16.869 33.296 14.010 1.00 48.53 327 VAL A N 1
ATOM 2618 C CA . VAL A 1 327 ? -16.882 32.118 13.142 1.00 48.53 327 VAL A CA 1
ATOM 2619 C C . VAL A 1 327 ? -17.614 31.024 13.908 1.00 48.53 327 VAL A C 1
ATOM 2621 O O . VAL A 1 327 ? -17.113 30.463 14.876 1.00 48.53 327 VAL A O 1
ATOM 2624 N N . ASN A 1 328 ? -18.862 30.766 13.523 1.00 48.88 328 ASN A N 1
ATOM 2625 C CA . ASN A 1 328 ? -19.635 29.661 14.071 1.00 48.88 328 ASN A CA 1
ATOM 2626 C C . ASN A 1 328 ? -19.064 28.353 13.495 1.00 48.88 328 ASN A C 1
ATOM 2628 O O . ASN A 1 328 ? -19.513 27.885 12.449 1.00 48.88 328 ASN A O 1
ATOM 2632 N N . VAL A 1 329 ? -18.026 27.819 14.148 1.00 48.88 329 VAL A N 1
ATOM 2633 C CA . VAL A 1 329 ? -17.280 26.604 13.760 1.00 48.88 329 VAL A CA 1
ATOM 2634 C C . VAL A 1 329 ? -18.221 25.410 13.555 1.00 48.88 329 VAL A C 1
ATOM 2636 O O . VAL A 1 329 ? -18.051 24.618 12.630 1.00 48.88 329 VAL A O 1
ATOM 2639 N N . GLU A 1 330 ? -19.315 25.351 14.316 1.00 43.00 330 GLU A N 1
ATOM 2640 C CA . GLU A 1 330 ? -20.348 24.320 14.183 1.00 43.00 330 GLU A CA 1
ATOM 2641 C C . GLU A 1 330 ? -21.097 24.377 12.834 1.00 43.00 330 GLU A C 1
ATOM 2643 O O . GLU A 1 330 ? -21.601 23.370 12.331 1.00 43.00 330 GLU A O 1
ATOM 2648 N N . LEU A 1 331 ? -21.125 25.547 12.188 1.00 44.62 331 LEU A N 1
ATOM 2649 C CA . LEU A 1 331 ? -21.706 25.738 10.859 1.00 44.62 331 LEU A CA 1
ATOM 2650 C C . LEU A 1 331 ? -20.751 25.323 9.726 1.00 44.62 331 LEU A C 1
ATOM 2652 O O . LEU A 1 331 ? -21.229 24.941 8.658 1.00 44.62 331 LEU A O 1
ATOM 2656 N N . LEU A 1 332 ? -19.432 25.386 9.952 1.00 45.75 332 LEU A N 1
ATOM 2657 C CA . LEU A 1 332 ? -18.412 24.874 9.026 1.00 45.75 332 LEU A CA 1
ATOM 2658 C C . LEU A 1 332 ? -18.404 23.343 9.034 1.00 45.75 332 LEU A C 1
ATOM 2660 O O . LEU A 1 332 ? -18.472 22.731 7.971 1.00 45.75 332 LEU A O 1
ATOM 2664 N N . LEU A 1 333 ? -18.490 22.737 10.221 1.00 46.28 333 LEU A N 1
ATOM 2665 C CA . LEU A 1 333 ? -18.631 21.288 10.404 1.00 46.28 333 LEU A CA 1
ATOM 2666 C C . LEU A 1 333 ? -19.877 20.718 9.703 1.00 46.28 333 LEU A C 1
ATOM 2668 O O . LEU A 1 333 ? -19.812 19.677 9.057 1.00 46.28 333 LEU A O 1
ATOM 2672 N N . ARG A 1 334 ? -21.012 21.431 9.743 1.00 45.62 334 ARG A N 1
ATOM 2673 C CA . ARG A 1 334 ? -22.238 21.026 9.021 1.00 45.62 334 ARG A CA 1
ATOM 2674 C C . ARG A 1 334 ? -22.191 21.270 7.511 1.00 45.62 334 ARG A C 1
ATOM 2676 O O . ARG A 1 334 ? -23.010 20.707 6.787 1.00 45.62 334 ARG A O 1
ATOM 2683 N N . LYS A 1 335 ? -21.285 22.130 7.039 1.00 39.56 335 LYS A N 1
ATOM 2684 C CA . LYS A 1 335 ? -21.081 22.437 5.616 1.00 39.56 335 LYS A CA 1
ATOM 2685 C C . LYS A 1 335 ? -19.953 21.636 4.973 1.00 39.56 335 LYS A C 1
ATOM 2687 O O . LYS A 1 335 ? -19.729 21.830 3.781 1.00 39.56 335 LYS A O 1
ATOM 2692 N N . GLY A 1 336 ? -19.358 20.674 5.682 1.00 37.97 336 GLY A N 1
ATOM 2693 C CA . GLY A 1 336 ? -18.638 19.540 5.096 1.00 37.97 336 GLY A CA 1
ATOM 2694 C C . GLY A 1 336 ? -19.551 18.633 4.257 1.00 37.97 336 GLY A C 1
ATOM 2695 O O . GLY A 1 336 ? -19.529 17.416 4.383 1.00 37.97 336 GLY A O 1
ATOM 2696 N N . VAL A 1 337 ? -20.402 19.217 3.410 1.00 34.81 337 VAL A N 1
ATOM 2697 C CA . VAL A 1 337 ? -20.956 18.541 2.249 1.00 34.81 337 VAL A CA 1
ATOM 2698 C C . VAL A 1 337 ? -19.787 18.456 1.283 1.00 34.81 337 VAL A C 1
ATOM 2700 O O . VAL A 1 337 ? -19.490 19.417 0.575 1.00 34.81 337 VAL A O 1
ATOM 2703 N N . TYR A 1 338 ? -19.095 17.319 1.307 1.00 36.84 338 TYR A N 1
ATOM 2704 C CA . TYR A 1 338 ? -18.203 16.936 0.223 1.00 36.84 338 TYR A CA 1
ATOM 2705 C C . TYR A 1 338 ? -18.962 17.167 -1.092 1.00 36.84 338 TYR A C 1
ATOM 2707 O O . TYR A 1 338 ? -20.062 16.619 -1.247 1.00 36.84 338 TYR A O 1
ATOM 2715 N N . PRO A 1 339 ? -18.448 17.974 -2.035 1.00 34.34 339 PRO A N 1
ATOM 2716 C CA . PRO A 1 339 ? -18.983 17.983 -3.381 1.00 34.34 339 PRO A CA 1
ATOM 2717 C C . PRO A 1 339 ? -18.655 16.615 -3.989 1.00 34.34 339 PRO A C 1
ATOM 2719 O O . PRO A 1 339 ? -17.608 16.412 -4.596 1.00 34.34 339 PRO A O 1
ATOM 2722 N N . TYR A 1 340 ? -19.553 15.649 -3.790 1.00 39.16 340 TYR A N 1
ATOM 2723 C CA . TYR A 1 340 ? -19.494 14.316 -4.395 1.00 39.16 340 TYR A CA 1
ATOM 2724 C C . TYR A 1 340 ? -19.588 14.358 -5.933 1.00 39.16 340 TYR A C 1
ATOM 2726 O O . TYR A 1 340 ? -19.426 13.328 -6.582 1.00 39.16 340 TYR A O 1
ATOM 2734 N N . ASP A 1 341 ? -19.749 15.543 -6.526 1.00 34.59 341 ASP A N 1
ATOM 2735 C CA . ASP A 1 341 ? -19.815 15.780 -7.971 1.00 34.59 341 ASP A CA 1
ATOM 2736 C C . ASP A 1 341 ? -18.497 15.479 -8.729 1.00 34.59 341 ASP A C 1
ATOM 2738 O O . ASP A 1 341 ? -18.448 15.622 -9.948 1.00 34.59 341 ASP A O 1
ATOM 2742 N N . TYR A 1 342 ? -17.429 15.027 -8.053 1.00 37.56 342 TYR A N 1
ATOM 2743 C CA . TYR A 1 342 ? -16.172 14.592 -8.690 1.00 37.56 342 TYR A CA 1
ATOM 2744 C C . TYR A 1 342 ? -15.955 13.066 -8.756 1.00 37.56 342 TYR A C 1
ATOM 2746 O O . TYR A 1 342 ? -14.936 12.626 -9.289 1.00 37.56 342 TYR A O 1
ATOM 2754 N N . MET A 1 343 ? -16.902 12.239 -8.292 1.00 36.00 343 MET A N 1
ATOM 2755 C CA . MET A 1 343 ? -16.792 10.767 -8.370 1.00 36.00 343 MET A CA 1
ATOM 2756 C C . MET A 1 343 ? -17.359 10.141 -9.666 1.00 36.00 343 MET A C 1
ATOM 2758 O O . MET A 1 343 ? -17.190 8.941 -9.882 1.00 36.00 343 MET A O 1
ATOM 2762 N N . ASP A 1 344 ? -17.898 10.931 -10.603 1.00 35.16 344 ASP A N 1
ATOM 2763 C CA . ASP A 1 344 ? -18.378 10.460 -11.925 1.00 35.16 344 ASP A CA 1
ATOM 2764 C C . ASP A 1 344 ? -17.252 10.007 -12.892 1.00 35.16 344 ASP A C 1
ATOM 2766 O O . ASP A 1 344 ? -17.479 9.711 -14.069 1.00 35.16 344 ASP A O 1
ATOM 2770 N N . GLY A 1 345 ? -16.007 9.909 -12.415 1.00 36.44 345 GLY A N 1
ATOM 2771 C CA . GLY A 1 345 ? -14.873 9.381 -13.177 1.00 36.44 345 GLY A CA 1
ATOM 2772 C C . GLY A 1 345 ? -14.824 7.851 -13.293 1.00 36.44 345 GLY A C 1
ATOM 2773 O O . GLY A 1 345 ? -14.097 7.341 -14.146 1.00 36.44 345 GLY A O 1
ATOM 2774 N N . PHE A 1 346 ? -15.586 7.109 -12.480 1.00 32.41 346 PHE A N 1
ATOM 2775 C CA . PHE A 1 346 ? -15.542 5.639 -12.475 1.00 32.41 346 PHE A CA 1
ATOM 2776 C C . PHE A 1 346 ? -16.496 4.961 -13.470 1.00 32.41 346 PHE A C 1
ATOM 2778 O O . PHE A 1 346 ? -16.300 3.792 -13.783 1.00 32.41 346 PHE A O 1
ATOM 2785 N N . GLU A 1 347 ? -17.454 5.681 -14.064 1.00 34.81 347 GLU A N 1
ATOM 2786 C CA . GLU A 1 347 ? -18.338 5.126 -15.108 1.00 34.81 347 GLU A CA 1
ATOM 2787 C C . GLU A 1 347 ? -17.713 5.124 -16.522 1.00 34.81 347 GLU A C 1
ATOM 2789 O O . GLU A 1 347 ? -18.374 4.775 -17.504 1.00 34.81 347 GLU A O 1
ATOM 2794 N N . LYS A 1 348 ? -16.435 5.508 -16.663 1.00 33.94 348 LYS A N 1
ATOM 2795 C CA . LYS A 1 348 ? -15.742 5.611 -17.965 1.00 33.94 348 LYS A CA 1
ATOM 2796 C C . LYS A 1 348 ? -14.461 4.780 -18.122 1.00 33.94 348 LYS A C 1
ATOM 2798 O O . LYS A 1 348 ? -13.683 5.048 -19.039 1.00 33.94 348 LYS A O 1
ATOM 2803 N N . LEU A 1 349 ? -14.258 3.738 -17.320 1.00 31.16 349 LEU A N 1
ATOM 2804 C CA . LEU A 1 349 ? -13.214 2.721 -17.547 1.00 31.16 349 LEU A CA 1
ATOM 2805 C C . LEU A 1 349 ? -13.825 1.319 -17.555 1.00 31.16 349 LEU A C 1
ATOM 2807 O O . LEU A 1 349 ? -13.291 0.464 -18.307 1.00 31.16 349 LEU A O 1
#